Protein AF-E8UC24-F1 (afdb_monomer)

pLDDT: mean 81.54, std 12.53, range [49.5, 95.69]

Foldseek 3Di:
DDDDDDDPPPPPPPPPVPQDVQLVVVLVVLLVQLLVLLLQLLQLLLDPDPVSLVSSLVSLLVSLLSLLLSCQQPNLLSSLVSLVSSLVSSCVRNVVSLVVVQVPDPVRPCVSSVLSVLLSVLSSQQSLQLSLQLLVVCLVVVNPDQLVSLLRSNVVSVVSCVVRVSNPCNNVSSVVCSVVSSVSSVVSNVSRVDRDNCPVPDSPSPDDD

Solvent-accessible surface area (backbone atoms only — not comparable to full-atom values): 11012 Å² total; per-residue (Å²): 134,88,75,80,69,79,77,75,75,79,72,71,81,72,60,83,86,70,67,58,73,67,42,56,49,56,52,51,51,51,36,50,50,27,16,49,31,26,21,51,17,22,45,31,53,60,43,93,51,77,67,28,45,58,51,17,22,53,32,38,34,53,20,47,50,48,41,31,30,40,11,62,28,60,16,46,78,66,34,48,65,33,46,52,48,17,40,51,36,19,48,67,39,27,50,60,45,34,49,53,52,55,75,69,42,81,78,73,65,56,65,63,42,53,52,49,53,52,48,52,50,43,51,46,53,25,44,52,41,19,26,50,38,25,38,52,42,34,61,76,46,71,69,52,62,56,49,60,32,48,47,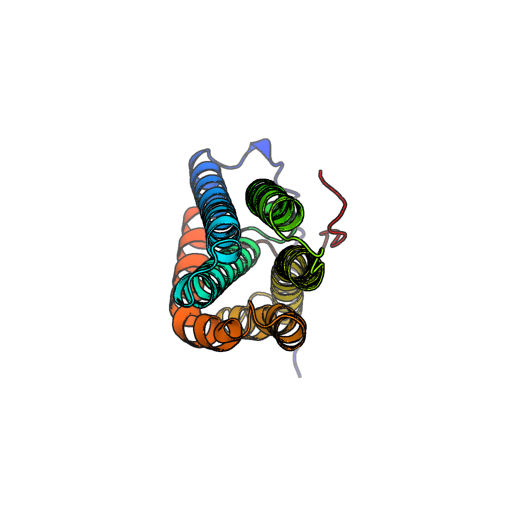59,15,42,46,57,29,34,59,48,10,77,78,33,76,62,29,62,64,30,63,58,52,36,63,72,41,22,68,57,42,40,53,49,25,54,51,48,20,67,71,53,75,43,74,57,76,64,82,87,56,77,80,60,85,84,69,85,129

Mean predicted aligned error: 7.12 Å

Nearest PDB structures (foldseek):
  6w2r-assembly4_D  TM=2.217E-01  e=2.634E+00  synthetic construct
  7jh5-assembly1_A  TM=3.044E-01  e=8.696E+00  synthetic construct
  5b0k-assembly1_A  TM=2.198E-01  e=9.930E+00  Streptomyces viridosporus

Structure (mmCIF, N/CA/C/O backbone):
data_AF-E8UC24-F1
#
_entry.id   AF-E8UC24-F1
#
loop_
_atom_site.group_PDB
_atom_site.id
_atom_site.type_symbol
_atom_site.label_atom_id
_atom_site.label_alt_id
_atom_site.label_comp_id
_atom_site.label_asym_id
_atom_site.label_entity_id
_atom_site.label_seq_id
_atom_site.pdbx_PDB_ins_code
_atom_site.Cartn_x
_atom_site.Cartn_y
_atom_site.Cartn_z
_atom_site.occupancy
_atom_site.B_iso_or_equiv
_atom_site.auth_seq_id
_atom_site.auth_comp_id
_atom_site.auth_asym_id
_atom_site.auth_atom_id
_atom_site.pdbx_PDB_model_num
ATOM 1 N N . MET A 1 1 ? -10.161 -20.849 26.943 1.00 49.50 1 MET A N 1
ATOM 2 C CA . MET A 1 1 ? -11.524 -20.616 26.414 1.00 49.50 1 MET A CA 1
ATOM 3 C C . MET A 1 1 ? -11.697 -19.113 26.209 1.00 49.50 1 MET A C 1
ATOM 5 O O . MET A 1 1 ? -11.778 -18.386 27.189 1.00 49.50 1 MET A O 1
ATOM 9 N N . PHE A 1 2 ? -11.623 -18.618 24.972 1.00 50.41 2 PHE A N 1
ATOM 10 C CA . PHE A 1 2 ? -11.791 -17.189 24.675 1.00 50.41 2 PHE A CA 1
ATOM 11 C C . PHE A 1 2 ? -13.297 -16.926 24.568 1.00 50.41 2 PHE A C 1
ATOM 13 O O . PHE A 1 2 ? -13.916 -17.366 23.603 1.00 50.41 2 PHE A O 1
ATOM 20 N N . ARG A 1 3 ? -13.918 -16.308 25.582 1.00 53.19 3 ARG A N 1
ATOM 21 C CA . ARG A 1 3 ? -15.309 -15.849 25.457 1.00 53.19 3 ARG A CA 1
ATOM 22 C C . ARG A 1 3 ? -15.289 -14.600 24.573 1.00 53.19 3 ARG A C 1
ATOM 24 O O . ARG A 1 3 ? -14.688 -13.612 24.998 1.00 53.19 3 ARG A O 1
ATOM 31 N N . PRO A 1 4 ? -15.871 -14.617 23.362 1.00 61.88 4 PRO A N 1
ATOM 32 C CA . PRO A 1 4 ? -16.035 -13.386 22.608 1.00 61.88 4 PRO A C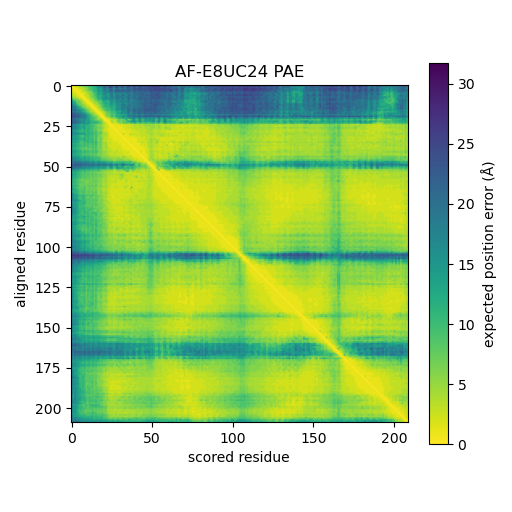A 1
ATOM 33 C C . PRO A 1 4 ? -16.897 -12.444 23.453 1.00 61.88 4 PRO A C 1
ATOM 35 O O . PRO A 1 4 ? -17.976 -12.822 23.910 1.00 61.88 4 PRO A O 1
ATOM 38 N N . GLY A 1 5 ? -16.378 -11.248 23.735 1.00 74.94 5 GLY A N 1
ATOM 39 C CA . GLY A 1 5 ? -17.167 -10.195 24.365 1.00 74.94 5 GLY A CA 1
ATOM 40 C C . GLY A 1 5 ? -18.384 -9.847 23.499 1.00 74.94 5 GLY A C 1
ATOM 41 O O . GLY A 1 5 ? -18.397 -10.181 22.309 1.00 74.94 5 GLY A O 1
ATOM 42 N N . PRO A 1 6 ? -19.408 -9.191 24.073 1.00 65.62 6 PRO A N 1
ATOM 43 C CA . PRO A 1 6 ? -20.551 -8.727 23.297 1.00 65.62 6 PRO A CA 1
ATOM 44 C C . PRO A 1 6 ? -20.058 -7.920 22.085 1.00 65.62 6 PRO A C 1
ATOM 46 O O . PRO A 1 6 ? -19.077 -7.177 22.218 1.00 65.62 6 PRO A O 1
ATOM 49 N N . PRO A 1 7 ? -20.684 -8.083 20.903 1.00 63.72 7 PRO A N 1
ATOM 50 C CA . PRO A 1 7 ? -20.274 -7.354 19.715 1.00 63.72 7 PRO A CA 1
ATOM 51 C C . PRO A 1 7 ? -20.283 -5.858 20.049 1.00 63.72 7 PRO A C 1
ATOM 53 O O . PRO A 1 7 ? -21.266 -5.384 20.631 1.00 63.72 7 PRO A O 1
ATOM 56 N N . PRO A 1 8 ? -19.198 -5.117 19.755 1.00 59.66 8 PRO A N 1
ATOM 57 C CA . PRO A 1 8 ? -19.167 -3.687 20.013 1.00 59.66 8 PRO A CA 1
ATOM 58 C C . PRO A 1 8 ? -20.390 -3.065 19.343 1.00 59.66 8 PRO A C 1
ATOM 60 O O . PRO A 1 8 ? -20.693 -3.381 18.188 1.00 59.66 8 PRO A O 1
ATOM 63 N N . SER A 1 9 ? -21.129 -2.243 20.092 1.00 55.84 9 SER A N 1
ATOM 64 C CA . SER A 1 9 ? -22.294 -1.537 19.570 1.00 55.84 9 SER A CA 1
ATOM 65 C C . SER A 1 9 ? -21.903 -0.875 18.252 1.00 55.84 9 SER A C 1
ATOM 67 O O . SER A 1 9 ? -20.849 -0.240 18.169 1.00 55.84 9 SER A O 1
ATOM 69 N N . ARG A 1 10 ? -22.711 -1.087 17.200 1.00 58.34 10 ARG A N 1
ATOM 70 C CA . ARG A 1 10 ? -22.517 -0.444 15.895 1.00 58.34 10 ARG A CA 1
ATOM 71 C C . ARG A 1 10 ? -22.369 1.046 16.159 1.00 58.34 10 ARG A C 1
ATOM 73 O O . ARG A 1 10 ? -23.354 1.702 16.491 1.00 58.34 10 ARG A O 1
ATOM 80 N N . VAL A 1 11 ? -21.143 1.561 16.075 1.00 55.06 11 VAL A N 1
ATOM 81 C CA . VAL A 1 11 ? -20.918 2.999 16.172 1.00 55.06 11 VAL A CA 1
ATOM 82 C C . VAL A 1 11 ? -21.715 3.571 15.007 1.00 55.06 11 VAL A C 1
ATOM 84 O O . VAL A 1 11 ? -21.451 3.164 13.870 1.00 55.06 11 VAL A O 1
ATOM 87 N N . PRO A 1 12 ? -22.748 4.396 15.263 1.00 53.72 12 PRO A N 1
ATOM 88 C CA . PRO A 1 12 ? -23.593 4.921 14.207 1.00 53.72 12 PRO A CA 1
ATOM 89 C C . PRO A 1 12 ? -22.675 5.527 13.163 1.00 53.72 12 PRO A C 1
ATOM 91 O O . PRO A 1 12 ? -21.743 6.246 13.522 1.00 53.72 12 PRO A O 1
ATOM 94 N N . ASN A 1 13 ? -22.903 5.132 11.910 1.00 51.31 13 ASN A N 1
ATOM 95 C CA . ASN A 1 13 ? -22.125 5.498 10.739 1.00 51.31 13 ASN A CA 1
ATOM 96 C C . ASN A 1 13 ? -21.902 7.015 10.790 1.00 51.31 13 ASN A C 1
ATOM 98 O O . ASN A 1 13 ? -22.810 7.783 10.469 1.00 51.31 13 ASN A O 1
ATOM 102 N N . LEU A 1 14 ? -20.761 7.441 11.348 1.00 54.62 14 LEU A N 1
ATOM 103 C CA . LEU A 1 14 ? -20.493 8.844 11.630 1.00 54.62 14 LEU A CA 1
ATOM 104 C C . LEU A 1 14 ? -20.428 9.494 10.264 1.00 54.62 14 LEU A C 1
ATOM 106 O O . LEU A 1 14 ? -19.451 9.305 9.536 1.00 54.62 14 LEU A O 1
ATOM 110 N N . SER A 1 15 ? -21.520 10.170 9.899 1.00 51.78 15 SER A N 1
ATOM 111 C CA . SER A 1 15 ? -21.661 10.794 8.596 1.00 51.78 15 SER A CA 1
ATOM 112 C C . SER A 1 15 ? -20.391 11.594 8.317 1.00 51.78 15 SER A C 1
ATOM 114 O O . SER A 1 15 ? -19.906 12.352 9.165 1.00 51.78 15 SER A O 1
ATOM 116 N N . LEU A 1 16 ? -19.809 11.357 7.142 1.00 53.56 16 LEU A N 1
ATOM 117 C CA . LEU A 1 16 ? -18.511 11.887 6.721 1.00 53.56 16 LEU A CA 1
ATOM 118 C C . LEU A 1 16 ? -18.391 13.418 6.879 1.00 53.56 16 LEU A C 1
ATOM 120 O O . LEU A 1 16 ? -17.275 13.931 6.925 1.00 53.56 16 LEU A O 1
ATOM 124 N N . GLY A 1 17 ? -19.512 14.136 7.012 1.00 54.28 17 GLY A N 1
ATOM 125 C CA . GLY A 1 17 ? -19.571 15.587 7.186 1.00 54.28 17 GLY A CA 1
ATOM 126 C C . GLY A 1 17 ? -19.085 16.124 8.539 1.00 54.28 17 GLY A C 1
ATOM 127 O O . GLY A 1 17 ? -18.770 17.305 8.621 1.00 54.28 17 GLY A O 1
ATOM 128 N N . GLY A 1 18 ? -18.983 15.296 9.587 1.00 54.16 18 GLY A N 1
ATOM 129 C CA . GLY A 1 18 ? -18.680 15.772 10.949 1.00 54.16 18 GLY A CA 1
ATOM 130 C C . GLY A 1 18 ? -17.211 15.711 11.384 1.00 54.16 18 GLY A C 1
ATOM 131 O O . GLY A 1 18 ? -16.872 16.164 12.477 1.00 54.16 18 GLY A O 1
ATOM 132 N N . LEU A 1 19 ? -16.311 15.130 10.585 1.00 57.50 19 LEU A N 1
ATOM 133 C CA . LEU A 1 19 ? -14.914 15.019 10.998 1.00 57.50 19 LEU A CA 1
ATOM 134 C C . LEU A 1 19 ? -14.193 16.363 10.875 1.00 57.50 19 LEU A C 1
ATOM 136 O O . LEU A 1 19 ? -13.866 16.810 9.777 1.00 57.50 19 LEU A O 1
ATOM 140 N N . ASN A 1 20 ? -13.907 16.959 12.035 1.00 56.75 20 ASN A N 1
ATOM 141 C CA . ASN A 1 20 ? -13.072 18.141 12.241 1.00 56.75 20 ASN A CA 1
ATOM 142 C C . ASN A 1 20 ? -11.996 18.307 11.156 1.00 56.75 20 ASN A C 1
ATOM 144 O O . ASN A 1 20 ? -11.165 17.420 10.947 1.00 56.75 20 ASN A O 1
ATOM 148 N N . GLY A 1 21 ? -11.936 19.482 10.518 1.00 67.62 21 GLY A N 1
ATOM 149 C CA . GLY A 1 21 ? -11.032 19.759 9.392 1.00 67.62 21 GLY A CA 1
ATOM 150 C C . GLY A 1 21 ? -9.552 19.405 9.631 1.00 67.62 21 GLY A C 1
ATOM 151 O O . GLY A 1 21 ? -8.812 19.166 8.675 1.00 67.62 21 GLY A O 1
ATOM 152 N N . ALA A 1 22 ? -9.108 19.295 10.888 1.00 64.25 22 ALA A N 1
ATOM 153 C CA . ALA A 1 22 ? -7.774 18.830 11.263 1.00 64.25 22 ALA A CA 1
ATOM 154 C C . ALA A 1 22 ? -7.471 17.363 10.884 1.00 64.25 22 ALA A C 1
ATOM 156 O O . ALA A 1 22 ? -6.392 17.110 10.341 1.00 64.25 22 ALA A O 1
ATOM 157 N N . SER A 1 23 ? -8.387 16.413 11.114 1.00 70.25 23 SER A N 1
ATOM 158 C CA . SER A 1 23 ? -8.161 14.994 10.776 1.00 70.25 23 SER A CA 1
ATOM 159 C C . SER A 1 23 ? -8.111 14.800 9.260 1.00 70.25 23 SER A C 1
ATOM 161 O O . SER A 1 23 ? -7.204 14.141 8.751 1.00 70.25 23 SER A O 1
ATOM 163 N N . SER A 1 24 ? -8.976 15.516 8.536 1.00 80.44 24 SER A N 1
ATOM 164 C CA . SER A 1 24 ? -9.006 15.524 7.072 1.00 80.44 24 SER A CA 1
ATOM 165 C C . SER A 1 24 ? -7.692 16.029 6.448 1.00 80.44 24 SER A C 1
ATOM 167 O O . SER A 1 24 ? -7.252 15.527 5.415 1.00 80.44 24 SER A O 1
ATOM 169 N N . ARG A 1 25 ? -7.008 16.998 7.082 1.00 88.44 25 ARG A N 1
ATOM 170 C CA . ARG A 1 25 ? -5.719 17.518 6.591 1.00 88.44 25 ARG A CA 1
ATOM 171 C C . ARG A 1 25 ? -4.589 16.505 6.748 1.00 88.44 25 ARG A C 1
ATOM 173 O O . ARG A 1 25 ? -3.800 16.352 5.819 1.00 88.44 25 ARG A O 1
ATOM 180 N N . ALA A 1 26 ? -4.494 15.837 7.899 1.00 88.38 26 ALA A N 1
ATOM 181 C CA . ALA A 1 26 ? -3.466 14.819 8.135 1.00 88.38 26 ALA A CA 1
ATOM 182 C C . ALA A 1 26 ? -3.655 13.606 7.211 1.00 88.38 26 ALA A C 1
ATOM 184 O O . ALA A 1 26 ? -2.687 13.147 6.604 1.00 88.38 26 ALA A O 1
ATOM 185 N N . GLU A 1 27 ? -4.905 13.163 7.047 1.00 90.25 27 GLU A N 1
ATOM 186 C CA . GLU A 1 27 ? -5.299 12.091 6.130 1.00 90.25 27 GLU A CA 1
ATOM 187 C C . GLU A 1 27 ? -4.871 12.419 4.690 1.00 90.25 27 GLU A C 1
ATOM 189 O O . GLU A 1 27 ? -4.097 11.674 4.084 1.00 90.25 27 GLU A O 1
ATOM 194 N N . ARG A 1 28 ? -5.272 13.595 4.176 1.00 90.56 28 ARG A N 1
ATOM 195 C CA . ARG A 1 28 ? -4.894 14.048 2.829 1.00 90.56 28 ARG A CA 1
ATOM 196 C C . ARG A 1 28 ? -3.382 14.141 2.657 1.00 90.56 28 ARG A C 1
ATOM 198 O O . ARG A 1 28 ? -2.871 13.641 1.663 1.00 90.56 28 ARG A O 1
ATOM 205 N N . ARG A 1 29 ? -2.659 14.750 3.605 1.00 92.94 29 ARG A N 1
ATOM 206 C CA . ARG A 1 29 ? -1.193 14.897 3.526 1.00 92.94 29 ARG A CA 1
ATOM 207 C C . ARG A 1 29 ? -0.488 13.548 3.434 1.00 92.94 29 ARG A C 1
ATOM 209 O O . ARG A 1 29 ? 0.403 13.401 2.607 1.00 92.94 29 ARG A O 1
ATOM 216 N N . MET A 1 30 ? -0.891 12.570 4.246 1.00 92.06 30 MET A N 1
ATOM 217 C CA . MET A 1 30 ? -0.271 11.246 4.203 1.00 92.06 30 MET A CA 1
ATOM 218 C C . MET A 1 30 ? -0.603 10.504 2.907 1.00 92.06 30 MET A C 1
ATOM 220 O O . MET A 1 30 ? 0.280 9.881 2.325 1.00 92.06 30 MET A O 1
ATOM 224 N N . GLY A 1 31 ? -1.842 10.620 2.421 1.00 89.25 31 GLY A N 1
ATOM 225 C CA . GLY A 1 31 ? -2.215 10.038 1.136 1.00 89.25 31 GLY A CA 1
ATOM 226 C C . GLY A 1 31 ? -1.437 10.638 -0.038 1.00 89.25 31 GLY A C 1
ATOM 227 O O . GLY A 1 31 ? -0.937 9.900 -0.883 1.00 89.25 31 GLY A O 1
ATOM 228 N N . TRP A 1 32 ? -1.254 11.961 -0.051 1.00 91.62 32 TRP A N 1
ATOM 229 C CA . TRP A 1 32 ? -0.415 12.641 -1.042 1.00 91.62 32 TRP A CA 1
ATOM 230 C C . TRP A 1 32 ? 1.063 12.266 -0.924 1.00 91.62 32 TRP A C 1
ATOM 232 O O . TRP A 1 32 ? 1.716 12.104 -1.947 1.00 91.62 32 TRP A O 1
ATOM 242 N N . ALA A 1 33 ? 1.583 12.071 0.290 1.00 92.19 33 ALA A N 1
ATOM 243 C CA . ALA A 1 33 ? 2.955 11.607 0.487 1.00 92.19 33 ALA A CA 1
ATOM 244 C C . ALA A 1 33 ? 3.167 10.199 -0.095 1.00 92.19 33 ALA A C 1
ATOM 246 O O . ALA A 1 33 ? 4.126 9.984 -0.830 1.00 92.19 33 ALA A O 1
ATOM 247 N N . ALA A 1 34 ? 2.251 9.259 0.169 1.00 88.38 34 ALA A N 1
ATOM 248 C CA . ALA A 1 34 ? 2.321 7.912 -0.400 1.00 88.38 34 ALA A CA 1
ATOM 249 C C . ALA A 1 34 ? 2.227 7.935 -1.937 1.00 88.38 34 ALA A C 1
ATOM 251 O O . ALA A 1 34 ? 3.036 7.302 -2.613 1.00 88.38 34 ALA A O 1
ATOM 252 N N . ALA A 1 35 ? 1.291 8.712 -2.494 1.00 88.56 35 ALA A N 1
ATOM 253 C CA . ALA A 1 35 ? 1.147 8.854 -3.941 1.00 88.56 35 ALA A CA 1
ATOM 254 C C . ALA A 1 35 ? 2.374 9.514 -4.596 1.00 88.56 35 ALA A C 1
ATOM 256 O O . ALA A 1 35 ? 2.841 9.048 -5.632 1.00 88.56 35 ALA A O 1
ATOM 257 N N . GLY A 1 36 ? 2.933 10.553 -3.970 1.00 88.94 36 GLY A N 1
ATOM 258 C CA . GLY A 1 36 ? 4.144 11.224 -4.439 1.00 88.94 36 GLY A CA 1
ATOM 259 C C . GLY A 1 36 ? 5.363 10.302 -4.444 1.00 88.94 36 GLY A C 1
ATOM 260 O O . GLY A 1 36 ? 6.098 10.272 -5.426 1.00 88.94 36 GLY A O 1
ATOM 261 N N . LEU A 1 37 ? 5.545 9.487 -3.399 1.00 88.69 37 LEU A N 1
ATOM 262 C CA . LEU A 1 37 ? 6.620 8.489 -3.354 1.00 88.69 37 LEU A CA 1
ATOM 263 C C . LEU A 1 37 ? 6.499 7.460 -4.484 1.00 88.69 37 LEU A C 1
ATOM 265 O O . LEU A 1 37 ? 7.505 7.127 -5.107 1.00 88.69 37 LEU A O 1
ATOM 269 N N . LEU A 1 38 ? 5.282 6.994 -4.787 1.00 86.00 38 LEU A N 1
ATOM 270 C CA . LEU A 1 38 ? 5.047 6.101 -5.925 1.00 86.00 38 LEU A CA 1
ATOM 271 C C . LEU A 1 38 ? 5.329 6.791 -7.262 1.00 86.00 38 LEU A C 1
ATOM 273 O O . LEU A 1 38 ? 5.939 6.178 -8.136 1.00 86.00 38 LEU A O 1
ATOM 277 N N . ALA A 1 39 ? 4.950 8.059 -7.420 1.00 86.81 39 ALA A N 1
ATOM 278 C CA . ALA A 1 39 ? 5.235 8.826 -8.631 1.00 86.81 39 ALA A CA 1
ATOM 279 C C . ALA A 1 39 ? 6.747 8.937 -8.883 1.00 86.81 39 ALA A C 1
ATOM 281 O O . ALA A 1 39 ? 7.214 8.613 -9.976 1.00 86.81 39 ALA A O 1
ATOM 282 N N . VAL A 1 40 ? 7.512 9.320 -7.851 1.00 86.94 40 VAL A N 1
ATOM 283 C CA . VAL A 1 40 ? 8.980 9.422 -7.913 1.00 86.94 40 VAL A CA 1
ATOM 284 C C . VAL A 1 40 ? 9.609 8.055 -8.170 1.00 86.94 40 VAL A C 1
ATOM 286 O O . VAL A 1 40 ? 10.496 7.945 -9.012 1.00 86.94 40 VAL A O 1
ATOM 289 N N . ALA A 1 41 ? 9.123 6.996 -7.516 1.00 84.38 41 ALA A N 1
ATOM 290 C CA . ALA A 1 41 ? 9.582 5.639 -7.791 1.00 84.38 41 ALA A CA 1
ATOM 291 C C . ALA A 1 41 ? 9.356 5.243 -9.261 1.00 84.38 41 ALA A C 1
ATOM 293 O O . ALA A 1 41 ? 10.228 4.622 -9.857 1.00 84.38 41 ALA A O 1
ATOM 294 N N . GLY A 1 42 ? 8.223 5.631 -9.858 1.00 81.38 42 GLY A N 1
ATOM 295 C CA . GLY A 1 42 ? 7.930 5.397 -11.277 1.00 81.38 42 GLY A CA 1
ATOM 296 C C . GLY A 1 42 ? 8.953 6.050 -12.201 1.00 81.38 42 GLY A C 1
ATOM 297 O O . GLY A 1 42 ? 9.499 5.378 -13.071 1.00 81.38 42 GLY A O 1
ATOM 298 N N . VAL A 1 43 ? 9.290 7.319 -11.942 1.00 82.88 43 VAL A N 1
ATOM 299 C CA . VAL A 1 43 ? 10.341 8.034 -12.686 1.00 82.88 43 VAL A CA 1
ATOM 300 C C . VAL A 1 43 ? 11.689 7.332 -12.534 1.00 82.88 43 VAL A C 1
ATOM 302 O O . VAL A 1 43 ? 12.346 7.044 -13.528 1.00 82.88 43 VAL A O 1
ATOM 305 N N . LEU A 1 44 ? 12.096 7.022 -11.299 1.00 82.69 44 LEU A N 1
ATOM 306 C CA . LEU A 1 44 ? 13.406 6.429 -11.023 1.00 82.69 44 LEU A CA 1
ATOM 307 C C . LEU A 1 44 ? 13.581 5.039 -11.645 1.00 82.69 44 LEU A C 1
ATOM 309 O O . LEU A 1 44 ? 14.675 4.733 -12.110 1.00 82.69 44 LEU A O 1
ATOM 313 N N . ARG A 1 45 ? 12.525 4.211 -11.693 1.00 76.81 45 ARG A N 1
ATOM 314 C CA . ARG A 1 45 ? 12.580 2.890 -12.353 1.00 76.81 45 ARG A CA 1
ATOM 315 C C . ARG A 1 45 ? 12.830 2.976 -13.840 1.00 76.81 45 ARG A C 1
ATOM 317 O O . ARG A 1 45 ? 13.393 2.054 -14.415 1.00 76.81 45 ARG A O 1
ATOM 324 N N . ALA A 1 46 ? 12.345 4.040 -14.453 1.00 73.69 46 ALA A N 1
ATOM 325 C CA . ALA A 1 46 ? 12.441 4.201 -15.880 1.00 73.69 46 ALA A CA 1
ATOM 326 C C . ALA A 1 46 ? 13.797 4.791 -16.299 1.00 73.69 46 ALA A C 1
ATOM 328 O O . ALA A 1 46 ? 14.076 4.890 -17.486 1.00 73.69 46 ALA A O 1
ATOM 329 N N . LEU A 1 47 ? 14.662 5.167 -15.350 1.00 75.50 47 LEU A N 1
ATOM 330 C CA . LEU A 1 47 ? 16.003 5.636 -15.661 1.00 75.50 47 LEU A CA 1
ATOM 331 C C . LEU A 1 47 ? 16.989 4.456 -15.813 1.00 75.50 47 LEU A C 1
ATOM 333 O O . LEU A 1 47 ? 16.940 3.510 -15.031 1.00 75.50 47 LEU A O 1
ATOM 337 N N . PRO A 1 48 ? 17.941 4.522 -16.763 1.00 67.38 48 PRO A N 1
ATOM 338 C CA . PRO A 1 48 ? 18.796 3.389 -17.131 1.00 67.38 48 PRO A CA 1
ATOM 339 C C . PRO A 1 48 ? 19.994 3.164 -16.189 1.00 67.38 48 PRO A C 1
ATOM 341 O O . PRO A 1 48 ? 20.806 2.275 -16.428 1.00 67.38 48 PRO A O 1
ATOM 344 N N . TRP A 1 49 ? 20.158 3.971 -15.135 1.00 74.50 49 TRP A N 1
ATOM 345 C CA . TRP A 1 49 ? 21.300 3.872 -14.221 1.00 74.50 49 TRP A CA 1
ATOM 346 C C . TRP A 1 49 ? 21.009 2.912 -13.062 1.00 74.50 49 TRP A C 1
ATOM 348 O O . TRP A 1 49 ? 19.967 2.988 -12.412 1.00 74.50 49 TRP A O 1
ATOM 358 N N . ALA A 1 50 ? 21.973 2.033 -12.769 1.00 59.28 50 ALA A N 1
ATOM 359 C CA . ALA A 1 50 ? 21.835 0.929 -11.815 1.00 59.28 50 ALA A CA 1
ATOM 360 C C . ALA A 1 50 ? 21.308 1.313 -10.408 1.00 59.28 50 ALA A C 1
ATOM 362 O O . ALA A 1 50 ? 20.465 0.581 -9.883 1.00 59.28 50 ALA A O 1
ATOM 363 N N . PRO A 1 51 ? 21.700 2.446 -9.783 1.00 71.62 51 PRO A N 1
ATOM 364 C CA . PRO A 1 51 ? 21.133 2.814 -8.484 1.00 71.62 51 PRO A CA 1
ATOM 365 C C . PRO A 1 51 ? 19.660 3.269 -8.537 1.00 71.62 51 PRO A C 1
ATOM 367 O O . PRO A 1 51 ? 18.982 3.241 -7.507 1.00 71.62 51 PRO A O 1
ATOM 370 N N . GLY A 1 52 ? 19.131 3.621 -9.716 1.00 75.19 52 GLY A N 1
ATOM 371 C CA . GLY A 1 52 ? 17.740 4.043 -9.899 1.00 75.19 52 GLY A CA 1
ATOM 372 C C . GLY A 1 52 ? 16.744 2.945 -9.525 1.00 75.19 52 GLY A C 1
ATOM 373 O O . GLY A 1 52 ? 15.756 3.211 -8.840 1.00 75.19 52 GLY A O 1
ATOM 374 N N . GLY A 1 53 ? 17.057 1.689 -9.860 1.00 77.00 53 GLY A N 1
ATOM 375 C CA . GLY A 1 53 ? 16.227 0.534 -9.513 1.00 77.00 53 GLY A CA 1
ATOM 376 C C . GLY A 1 53 ? 16.125 0.295 -8.002 1.00 77.00 53 GLY A C 1
ATOM 377 O O . GLY A 1 53 ? 15.022 0.133 -7.476 1.00 77.00 53 GLY A O 1
ATOM 378 N N . ALA A 1 54 ? 17.255 0.333 -7.287 1.00 80.31 54 ALA A N 1
ATOM 379 C CA . ALA A 1 54 ? 17.294 0.126 -5.837 1.00 80.31 54 ALA A CA 1
ATOM 380 C C . ALA A 1 54 ? 16.584 1.256 -5.074 1.00 80.31 54 ALA A C 1
ATOM 382 O O . ALA A 1 54 ? 15.774 0.994 -4.181 1.00 80.31 54 ALA A O 1
ATOM 383 N N . LEU A 1 55 ? 16.827 2.513 -5.463 1.00 84.12 55 LEU A N 1
ATOM 384 C CA . LEU A 1 55 ? 16.143 3.667 -4.878 1.00 84.12 55 LEU A CA 1
ATOM 385 C C . LEU A 1 55 ? 14.638 3.613 -5.139 1.00 84.12 55 LEU A C 1
ATOM 387 O O . LEU A 1 55 ? 13.846 3.802 -4.217 1.00 84.12 55 LEU A O 1
ATOM 391 N N . ALA A 1 56 ? 14.222 3.289 -6.363 1.00 83.00 56 ALA A N 1
ATOM 392 C CA . ALA A 1 56 ? 12.810 3.163 -6.684 1.00 83.00 56 ALA A CA 1
ATOM 393 C C . ALA A 1 56 ? 12.119 2.029 -5.915 1.00 83.00 56 ALA A C 1
ATOM 395 O O . ALA A 1 56 ? 10.970 2.180 -5.489 1.00 83.00 56 ALA A O 1
ATOM 396 N N . ALA A 1 57 ? 12.812 0.907 -5.707 1.00 79.56 57 ALA A N 1
ATOM 397 C CA . ALA A 1 57 ? 12.329 -0.180 -4.864 1.00 79.56 57 ALA A CA 1
ATOM 398 C C . ALA A 1 57 ? 12.162 0.279 -3.406 1.00 79.56 57 ALA A C 1
ATOM 400 O O . ALA A 1 57 ? 11.112 0.044 -2.808 1.00 79.56 57 ALA A O 1
ATOM 401 N N . GLY A 1 58 ? 13.139 1.014 -2.861 1.00 83.50 58 GLY A N 1
ATOM 402 C CA . GLY A 1 58 ? 13.072 1.605 -1.521 1.00 83.50 58 GLY A CA 1
ATOM 403 C C . GLY A 1 58 ? 11.929 2.614 -1.350 1.00 83.50 58 GLY A C 1
ATOM 404 O O . GLY A 1 58 ? 11.198 2.556 -0.361 1.00 83.50 58 GLY A O 1
ATOM 405 N N . LEU A 1 59 ? 11.712 3.500 -2.328 1.00 86.69 59 LEU A N 1
ATOM 406 C CA . LEU A 1 59 ? 10.599 4.458 -2.307 1.00 86.69 59 LEU A CA 1
ATOM 407 C C . LEU A 1 59 ? 9.237 3.768 -2.440 1.00 86.69 59 LEU A C 1
ATOM 409 O O . LEU A 1 59 ? 8.293 4.139 -1.744 1.00 86.69 59 LEU A O 1
ATOM 413 N N . SER A 1 60 ? 9.140 2.742 -3.291 1.00 84.56 60 SER A N 1
ATOM 414 C CA . SER A 1 60 ? 7.918 1.940 -3.431 1.00 84.56 60 SER A CA 1
ATOM 415 C C . SER A 1 60 ? 7.582 1.225 -2.129 1.00 84.56 60 SER A C 1
ATOM 417 O O . SER A 1 60 ? 6.445 1.281 -1.669 1.00 84.56 60 SER A O 1
ATOM 419 N N . ALA A 1 61 ? 8.586 0.614 -1.499 1.00 84.06 61 ALA A N 1
ATOM 420 C CA . ALA A 1 61 ? 8.468 0.024 -0.177 1.00 84.06 61 ALA A CA 1
ATOM 421 C C . 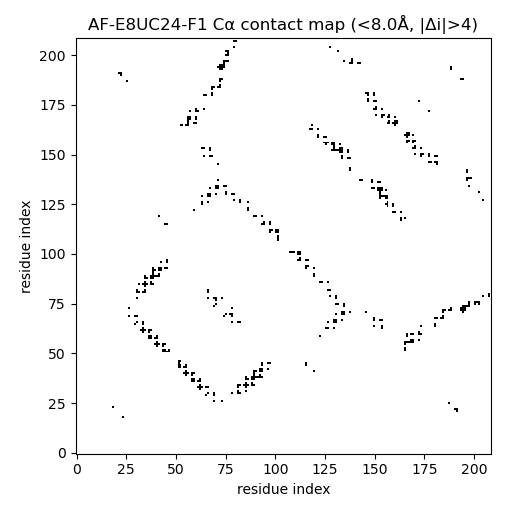ALA A 1 61 ? 7.961 1.060 0.841 1.00 84.06 61 ALA A C 1
ATOM 423 O O . ALA A 1 61 ? 6.925 0.866 1.472 1.00 84.06 61 ALA A O 1
ATOM 424 N N . LEU A 1 62 ? 8.605 2.222 0.950 1.00 87.50 62 LEU A N 1
ATOM 425 C CA . LEU A 1 62 ? 8.158 3.265 1.874 1.00 87.50 62 LEU A CA 1
ATOM 426 C C . LEU A 1 62 ? 6.700 3.696 1.622 1.00 87.50 62 LEU A C 1
ATOM 428 O O . LEU A 1 62 ? 5.936 3.865 2.573 1.00 87.50 62 LEU A O 1
ATOM 432 N N . ALA A 1 63 ? 6.288 3.823 0.359 1.00 89.62 63 ALA A N 1
ATOM 433 C CA . ALA A 1 63 ? 4.912 4.157 0.010 1.00 89.62 63 ALA A CA 1
ATOM 434 C C . ALA A 1 63 ? 3.906 3.079 0.445 1.00 89.62 63 ALA A C 1
ATOM 436 O O . ALA A 1 63 ? 2.864 3.412 1.013 1.00 89.62 63 ALA A O 1
ATOM 437 N N . LEU A 1 64 ? 4.226 1.796 0.240 1.00 88.00 64 LEU A N 1
ATOM 438 C CA . LEU A 1 64 ? 3.395 0.675 0.693 1.00 88.00 64 LEU A CA 1
ATOM 439 C C . LEU A 1 64 ? 3.282 0.638 2.224 1.00 88.00 64 LEU A C 1
ATOM 441 O O . LEU A 1 64 ? 2.206 0.362 2.755 1.00 88.00 64 LEU A O 1
ATOM 445 N N . LEU A 1 65 ? 4.348 0.990 2.951 1.00 90.56 65 LEU A N 1
ATOM 446 C CA . LEU A 1 65 ? 4.308 1.083 4.414 1.00 90.56 65 LEU A CA 1
ATOM 447 C C . LEU A 1 65 ? 3.381 2.206 4.869 1.00 90.56 65 LEU A C 1
ATOM 449 O O . LEU A 1 65 ? 2.561 2.003 5.764 1.00 90.56 65 LEU A O 1
ATOM 453 N N . LEU A 1 66 ? 3.486 3.383 4.249 1.00 92.56 66 LEU A N 1
ATOM 454 C CA . LEU A 1 66 ? 2.585 4.494 4.540 1.00 92.56 66 LEU A CA 1
ATOM 455 C C . LEU A 1 66 ? 1.132 4.132 4.232 1.00 92.56 66 LEU A C 1
ATOM 457 O O . LEU A 1 66 ? 0.247 4.525 4.987 1.00 92.56 66 LEU A O 1
ATOM 461 N N . LEU A 1 67 ? 0.882 3.349 3.181 1.00 92.31 67 LEU A N 1
ATOM 462 C CA . LEU A 1 67 ? -0.452 2.863 2.841 1.00 92.31 67 LEU A CA 1
ATOM 463 C C . LEU A 1 67 ? -0.992 1.868 3.880 1.00 92.31 67 LEU A C 1
ATOM 465 O O . LEU A 1 67 ? -2.155 1.967 4.273 1.00 92.31 67 LEU A O 1
ATOM 469 N N . ALA A 1 68 ? -0.155 0.958 4.388 1.00 93.25 68 ALA A N 1
ATOM 470 C CA . ALA A 1 68 ? -0.520 0.063 5.487 1.00 93.25 68 ALA A CA 1
ATOM 471 C C . ALA A 1 68 ? -0.843 0.852 6.769 1.00 93.25 68 ALA A C 1
ATOM 473 O O . ALA A 1 68 ? -1.870 0.626 7.406 1.00 93.25 68 ALA A O 1
ATOM 474 N N . VAL A 1 69 ? -0.013 1.845 7.110 1.00 94.88 69 VAL A N 1
ATOM 475 C CA . VAL A 1 69 ? -0.248 2.766 8.236 1.00 94.88 69 VAL A CA 1
ATOM 476 C C . VAL A 1 69 ? -1.541 3.563 8.042 1.00 94.88 69 VAL A C 1
ATOM 478 O O . VAL A 1 69 ? -2.304 3.726 8.994 1.00 94.88 69 VAL A O 1
ATOM 481 N N . HIS A 1 70 ? -1.811 4.034 6.821 1.00 95.38 70 HIS A N 1
ATOM 482 C CA . HIS A 1 70 ? -3.052 4.727 6.472 1.00 95.38 70 HIS A CA 1
ATOM 483 C C . HIS A 1 70 ? -4.264 3.824 6.677 1.00 95.38 70 HIS A C 1
ATOM 485 O O . HIS A 1 70 ? -5.212 4.222 7.349 1.00 95.38 70 HIS A O 1
ATOM 491 N N . THR A 1 71 ? -4.185 2.589 6.181 1.00 95.50 71 THR A N 1
ATOM 492 C CA . THR A 1 71 ? -5.252 1.595 6.320 1.00 95.50 71 THR A CA 1
ATOM 493 C C . THR A 1 71 ? -5.522 1.266 7.774 1.00 95.50 71 THR A C 1
ATOM 495 O O . THR A 1 71 ? -6.672 1.232 8.200 1.00 95.50 71 THR A O 1
ATOM 498 N N . ASP A 1 72 ? -4.476 1.081 8.574 1.00 95.06 72 ASP A N 1
ATOM 499 C CA . ASP A 1 72 ? -4.657 0.795 9.988 1.00 95.06 72 ASP A CA 1
ATOM 500 C C . ASP A 1 72 ? -5.283 1.974 10.747 1.00 95.06 72 ASP A C 1
ATOM 502 O O . ASP A 1 72 ? -6.129 1.757 11.617 1.00 95.06 72 ASP A O 1
ATOM 506 N N . ALA A 1 73 ? -4.890 3.211 10.425 1.00 94.56 73 ALA A N 1
ATOM 507 C CA . ALA A 1 73 ? -5.372 4.413 11.102 1.00 94.56 73 ALA A CA 1
ATOM 508 C C . ALA A 1 73 ? -6.792 4.825 10.682 1.00 94.56 73 ALA A C 1
ATOM 510 O O . ALA A 1 73 ? -7.574 5.239 11.535 1.00 94.56 73 ALA A O 1
ATOM 511 N N . TYR A 1 74 ? -7.118 4.716 9.394 1.00 93.12 74 TYR A N 1
ATOM 512 C CA . TYR A 1 74 ? -8.316 5.314 8.794 1.00 93.12 74 TYR A CA 1
ATOM 513 C C . TYR A 1 74 ? -9.288 4.302 8.175 1.00 93.12 74 TYR A C 1
ATOM 515 O O . TYR A 1 74 ? -10.399 4.682 7.811 1.00 93.12 74 TYR A O 1
ATOM 523 N N . GLY A 1 75 ? -8.904 3.028 8.086 1.00 93.94 75 GLY A N 1
ATOM 524 C CA . GLY A 1 75 ? -9.707 1.964 7.486 1.00 93.94 75 GLY A CA 1
ATOM 525 C C . GLY A 1 75 ? -9.521 1.837 5.972 1.00 93.94 75 GLY A C 1
ATOM 526 O O . GLY A 1 75 ? -8.993 2.725 5.289 1.00 93.94 75 GLY A O 1
ATOM 527 N N . TYR A 1 76 ? -9.952 0.701 5.427 1.00 94.62 76 TYR A N 1
ATOM 528 C CA . TYR A 1 76 ? -9.777 0.356 4.014 1.00 94.62 76 TYR A CA 1
ATOM 529 C C . TYR A 1 76 ? -10.562 1.283 3.081 1.00 94.62 76 TYR A C 1
ATOM 531 O O . TYR A 1 76 ? -10.026 1.715 2.059 1.00 94.62 76 TYR A O 1
ATOM 539 N N . ALA A 1 77 ? -11.794 1.645 3.454 1.00 92.44 77 ALA A N 1
ATOM 540 C CA . ALA A 1 77 ? -12.664 2.489 2.633 1.00 92.44 77 ALA A CA 1
ATOM 541 C C . ALA A 1 77 ? -12.001 3.833 2.279 1.00 92.44 77 ALA A C 1
ATOM 543 O O . ALA A 1 77 ? -11.985 4.234 1.119 1.00 92.44 77 ALA A O 1
ATOM 544 N N . ARG A 1 78 ? -11.361 4.483 3.259 1.00 90.75 78 ARG A N 1
ATOM 545 C CA . ARG A 1 78 ? -10.641 5.756 3.059 1.00 90.75 78 ARG A CA 1
ATOM 546 C C . ARG A 1 78 ? -9.302 5.592 2.363 1.00 90.75 78 ARG A C 1
ATOM 548 O O . ARG A 1 78 ? -8.852 6.476 1.636 1.00 90.75 78 ARG A O 1
ATOM 555 N N . THR A 1 79 ? -8.668 4.445 2.567 1.00 93.19 79 THR A N 1
ATOM 556 C CA . THR A 1 79 ? -7.363 4.167 1.972 1.00 93.19 79 THR A CA 1
ATOM 557 C C . THR A 1 79 ? -7.459 3.839 0.488 1.00 93.19 79 THR A C 1
ATOM 559 O O . THR A 1 79 ? -6.532 4.128 -0.266 1.00 93.19 79 THR A O 1
ATOM 562 N N . ARG A 1 80 ? -8.588 3.305 0.021 1.00 93.06 80 ARG A N 1
ATOM 563 C CA . ARG A 1 80 ? -8.774 2.942 -1.387 1.00 93.06 80 ARG A CA 1
ATOM 564 C C . ARG A 1 80 ? -8.607 4.122 -2.362 1.00 93.06 80 ARG A C 1
ATOM 566 O O . ARG A 1 80 ? -7.803 3.983 -3.283 1.00 93.06 80 ARG A O 1
ATOM 573 N N . PRO A 1 81 ? -9.251 5.295 -2.187 1.00 91.44 81 PRO A N 1
ATOM 574 C CA . PRO A 1 81 ? -8.989 6.454 -3.046 1.00 91.44 81 PRO A CA 1
ATOM 575 C C . PRO A 1 81 ? -7.535 6.944 -3.005 1.00 91.44 81 PRO A C 1
ATOM 577 O O . PRO A 1 81 ? -7.060 7.567 -3.952 1.00 91.44 81 PRO A O 1
ATOM 580 N N . VAL A 1 82 ? -6.821 6.724 -1.896 1.00 91.12 82 VAL A N 1
ATOM 581 C CA . VAL A 1 82 ? -5.387 7.036 -1.785 1.00 91.12 82 VAL A CA 1
ATOM 582 C C . VAL A 1 82 ? -4.559 6.055 -2.614 1.00 91.12 82 VAL A C 1
ATOM 584 O O . VAL A 1 82 ? -3.689 6.492 -3.365 1.00 91.12 82 VAL A O 1
ATOM 587 N N . ALA A 1 83 ? -4.863 4.757 -2.532 1.00 91.31 83 ALA A N 1
ATOM 588 C CA . ALA A 1 83 ? -4.223 3.729 -3.347 1.00 91.31 83 ALA A CA 1
ATOM 589 C C . ALA A 1 83 ? -4.404 4.026 -4.844 1.00 91.31 83 ALA A C 1
ATOM 591 O O . ALA A 1 83 ? -3.414 4.087 -5.568 1.00 91.31 83 ALA A O 1
ATOM 592 N N . TRP A 1 84 ? -5.628 4.335 -5.290 1.00 91.81 84 TRP A N 1
ATOM 593 C CA . TRP A 1 84 ? -5.894 4.710 -6.686 1.00 91.81 84 TRP A CA 1
ATOM 594 C C . TRP A 1 84 ? -5.117 5.942 -7.145 1.00 91.81 84 TRP A C 1
ATOM 596 O O . TRP A 1 84 ? -4.556 5.930 -8.236 1.00 91.81 84 TRP A O 1
ATOM 606 N N . ARG A 1 85 ? -5.026 6.989 -6.316 1.00 91.69 85 ARG A N 1
ATOM 607 C CA . ARG A 1 85 ? -4.207 8.171 -6.635 1.00 91.69 85 ARG A CA 1
ATOM 608 C C . ARG A 1 85 ? -2.729 7.824 -6.776 1.00 91.69 85 ARG A C 1
ATOM 610 O O . ARG A 1 85 ? -2.082 8.317 -7.692 1.00 91.69 85 ARG A O 1
ATOM 617 N N . GLY A 1 86 ? -2.204 6.970 -5.900 1.00 86.94 86 GLY A N 1
ATOM 618 C CA . GLY A 1 86 ? -0.825 6.496 -5.991 1.00 86.94 86 GLY A CA 1
ATOM 619 C C . GLY A 1 86 ? -0.559 5.680 -7.253 1.00 86.94 86 GLY A C 1
ATOM 620 O O . GLY A 1 86 ? 0.445 5.901 -7.922 1.00 86.94 86 GLY A O 1
ATOM 621 N N . VAL A 1 87 ? -1.491 4.799 -7.617 1.00 86.31 87 VAL A N 1
ATOM 622 C CA . VAL A 1 87 ? -1.447 4.021 -8.861 1.00 86.31 87 VAL A CA 1
ATOM 623 C C . VAL A 1 87 ? -1.495 4.928 -10.086 1.00 86.31 87 VAL A C 1
ATOM 625 O O . VAL A 1 87 ? -0.654 4.795 -10.969 1.00 86.31 87 VAL A O 1
ATOM 628 N N . ALA A 1 88 ? -2.434 5.874 -10.125 1.00 89.38 88 ALA A N 1
ATOM 629 C CA . ALA A 1 88 ? -2.555 6.827 -11.222 1.00 89.38 88 ALA A CA 1
ATOM 630 C C . ALA A 1 88 ? -1.278 7.661 -11.371 1.00 89.38 88 ALA A C 1
ATOM 632 O O . ALA A 1 88 ? -0.762 7.797 -12.474 1.00 89.38 88 ALA A O 1
ATOM 633 N N . ALA A 1 89 ? -0.720 8.157 -10.263 1.00 87.56 89 ALA A N 1
ATOM 634 C CA . ALA A 1 89 ? 0.524 8.917 -10.282 1.00 87.56 89 ALA A CA 1
ATOM 635 C C . ALA A 1 89 ? 1.715 8.073 -10.771 1.00 87.56 89 ALA A C 1
ATOM 637 O O . ALA A 1 89 ? 2.517 8.563 -11.560 1.00 87.56 89 ALA A O 1
ATOM 638 N N . HIS A 1 90 ? 1.807 6.804 -10.358 1.00 84.31 90 HIS A N 1
ATOM 639 C CA . HIS A 1 90 ? 2.842 5.882 -10.832 1.00 84.31 90 HIS A CA 1
ATOM 640 C C . HIS A 1 90 ? 2.706 5.574 -12.328 1.00 84.31 90 HIS A C 1
ATOM 642 O O . HIS A 1 90 ? 3.700 5.567 -13.044 1.00 84.31 90 HIS A O 1
ATOM 648 N N . ALA A 1 91 ? 1.484 5.348 -12.815 1.00 84.31 91 ALA A N 1
ATOM 649 C CA . ALA A 1 91 ? 1.228 5.094 -14.229 1.00 84.31 91 ALA A CA 1
ATOM 650 C C . ALA A 1 91 ? 1.528 6.331 -15.089 1.00 84.31 91 ALA A C 1
ATOM 652 O O . ALA A 1 91 ? 2.183 6.212 -16.122 1.00 84.31 91 ALA A O 1
ATOM 653 N N . LEU A 1 92 ? 1.111 7.521 -14.637 1.00 87.81 92 LEU A N 1
ATOM 654 C CA . LEU A 1 92 ? 1.360 8.791 -15.325 1.00 87.81 92 LEU A CA 1
ATOM 655 C C . LEU A 1 92 ? 2.850 9.107 -15.467 1.00 87.81 92 LEU A C 1
ATOM 657 O O . LEU A 1 92 ? 3.233 9.736 -16.446 1.00 87.81 92 LEU A O 1
ATOM 661 N N . THR A 1 93 ? 3.691 8.686 -14.519 1.00 83.12 93 THR A N 1
ATOM 662 C CA . THR A 1 93 ? 5.141 8.886 -14.623 1.00 83.12 93 THR A CA 1
ATOM 663 C C . THR A 1 93 ? 5.858 7.726 -15.307 1.00 83.12 93 THR A C 1
ATOM 665 O O . THR A 1 93 ? 6.783 7.961 -16.077 1.00 83.12 93 THR A O 1
ATOM 668 N N . GLY A 1 94 ? 5.445 6.482 -15.064 1.00 77.56 94 GLY A N 1
ATOM 669 C CA . GLY A 1 94 ? 6.116 5.289 -15.581 1.00 77.56 94 GLY A CA 1
ATOM 670 C C . GLY A 1 94 ? 5.830 4.999 -17.056 1.00 77.56 94 GLY A C 1
ATOM 671 O O . GLY A 1 94 ? 6.754 4.691 -17.807 1.00 77.56 94 GLY A O 1
ATOM 672 N N . VAL A 1 95 ? 4.570 5.122 -17.494 1.00 81.25 95 VAL A N 1
ATOM 673 C CA . VAL A 1 95 ? 4.156 4.750 -18.861 1.00 81.25 95 VAL A CA 1
ATOM 67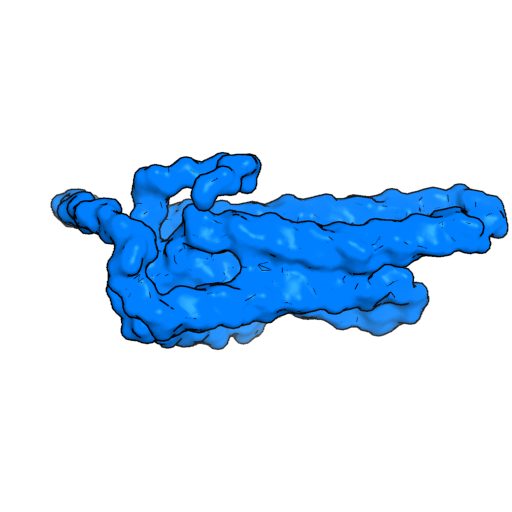4 C C . VAL A 1 95 ? 4.809 5.631 -19.932 1.00 81.25 95 VAL A C 1
ATOM 676 O O . VAL A 1 95 ? 5.361 5.065 -20.876 1.00 81.25 95 VAL A O 1
ATOM 679 N N . PRO A 1 96 ? 4.827 6.976 -19.819 1.00 85.62 96 PRO A N 1
ATOM 680 C CA . PRO A 1 96 ? 5.452 7.812 -20.844 1.00 85.62 96 PRO A CA 1
ATOM 681 C C . PRO A 1 96 ? 6.949 7.545 -20.993 1.00 85.62 96 PRO A C 1
ATOM 683 O O . PRO A 1 96 ? 7.465 7.539 -22.108 1.00 85.62 96 PRO A O 1
ATOM 686 N N . VAL A 1 97 ? 7.651 7.285 -19.885 1.00 78.31 97 VAL A N 1
ATOM 687 C CA . VAL A 1 97 ? 9.087 6.999 -19.943 1.00 78.31 97 VAL A CA 1
ATOM 688 C C . VAL A 1 97 ? 9.334 5.622 -20.557 1.00 78.31 97 VAL A C 1
ATOM 690 O O . VAL A 1 97 ? 10.181 5.504 -21.438 1.00 78.31 97 VAL A O 1
ATOM 693 N N . ALA A 1 98 ? 8.554 4.602 -20.186 1.00 74.00 98 ALA A N 1
ATOM 694 C CA . ALA A 1 98 ? 8.626 3.287 -20.827 1.00 74.00 98 ALA A CA 1
ATOM 695 C C . ALA A 1 98 ? 8.389 3.375 -22.346 1.00 74.00 98 ALA A C 1
ATOM 697 O O . ALA A 1 98 ? 9.124 2.767 -23.124 1.00 74.00 98 ALA A O 1
ATOM 698 N N . LEU A 1 99 ? 7.414 4.186 -22.773 1.00 80.00 99 LEU A N 1
ATOM 699 C CA . LEU A 1 99 ? 7.140 4.433 -24.187 1.00 80.00 99 LEU A CA 1
ATOM 700 C C . LEU A 1 99 ? 8.312 5.142 -24.883 1.00 80.00 99 LEU A C 1
ATOM 702 O O . LEU A 1 99 ? 8.699 4.746 -25.978 1.00 80.00 99 LEU A O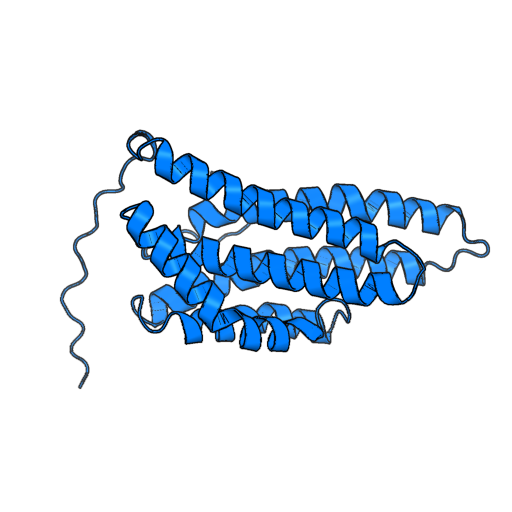 1
ATOM 706 N N . ALA A 1 100 ? 8.924 6.143 -24.245 1.00 82.62 100 ALA A N 1
ATOM 7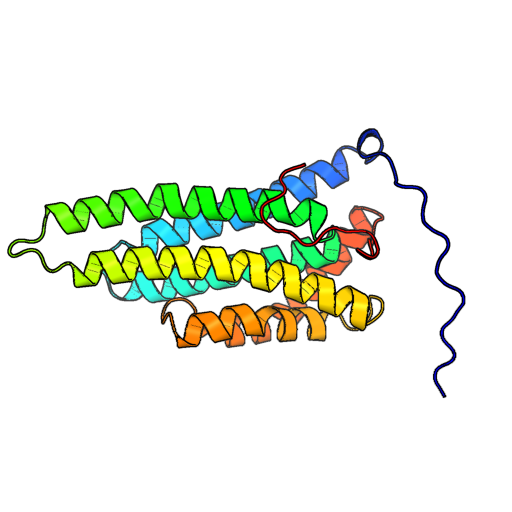07 C CA . ALA A 1 100 ? 10.091 6.829 -24.797 1.00 82.62 100 ALA A CA 1
ATOM 708 C C . ALA A 1 100 ? 11.278 5.873 -25.030 1.00 82.62 100 ALA A C 1
ATOM 710 O O . ALA A 1 100 ? 11.967 5.986 -26.045 1.00 82.62 100 ALA A O 1
ATOM 711 N N . PHE A 1 101 ? 11.497 4.901 -24.137 1.00 73.81 101 PHE A N 1
ATOM 712 C CA . PHE A 1 101 ? 12.513 3.859 -24.335 1.00 73.81 101 PHE A CA 1
ATOM 713 C C . PHE A 1 101 ? 12.165 2.901 -25.472 1.00 73.81 101 PHE A C 1
ATOM 715 O O . PHE A 1 101 ? 13.041 2.585 -26.282 1.00 73.81 101 PHE A O 1
ATOM 722 N N . ALA A 1 102 ? 10.896 2.492 -25.565 1.00 72.69 102 ALA A N 1
ATOM 723 C CA . ALA A 1 102 ? 10.400 1.650 -26.653 1.00 72.69 102 ALA A CA 1
ATOM 724 C C . ALA A 1 102 ? 10.657 2.288 -28.025 1.00 72.69 102 ALA A C 1
ATOM 726 O O . ALA A 1 102 ? 11.091 1.621 -28.955 1.00 72.69 102 ALA 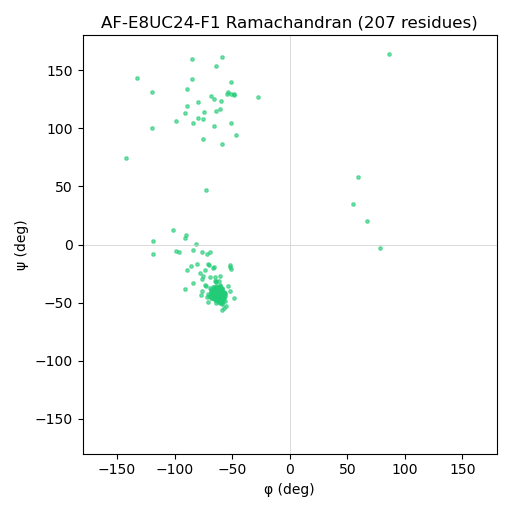A O 1
ATOM 727 N N . LEU A 1 103 ? 10.426 3.599 -28.133 1.00 80.62 103 LEU A N 1
ATOM 728 C CA . LEU A 1 103 ? 10.602 4.346 -29.378 1.00 80.62 103 LEU A CA 1
ATOM 729 C C . LEU A 1 103 ? 12.076 4.569 -29.752 1.00 80.62 103 LEU A C 1
ATOM 731 O O . LEU A 1 103 ? 12.373 4.812 -30.918 1.00 80.62 103 LEU A O 1
ATOM 735 N N . ARG A 1 104 ? 13.005 4.503 -28.787 1.00 77.56 104 ARG A N 1
ATOM 736 C CA . ARG A 1 104 ? 14.439 4.758 -29.015 1.00 77.56 104 ARG A CA 1
ATOM 737 C C . ARG A 1 104 ? 15.234 3.509 -29.409 1.00 77.56 104 ARG A C 1
ATOM 739 O O . ARG A 1 104 ? 16.325 3.643 -29.958 1.00 77.56 104 ARG A O 1
ATOM 746 N N . SER A 1 105 ? 14.744 2.311 -29.100 1.00 61.06 105 SER A N 1
ATOM 747 C CA . SER A 1 105 ? 15.497 1.064 -29.274 1.00 61.06 105 SER A CA 1
ATOM 748 C C . SER A 1 105 ? 15.240 0.440 -30.654 1.00 61.06 105 SER A C 1
ATOM 750 O O . SER A 1 105 ? 14.138 -0.013 -30.948 1.00 61.06 105 SER A O 1
ATOM 752 N N . ALA A 1 106 ? 16.271 0.414 -31.507 1.00 66.69 106 ALA A N 1
ATOM 753 C CA . ALA A 1 106 ? 16.299 -0.366 -32.745 1.00 66.69 106 ALA A CA 1
ATOM 754 C C . ALA A 1 106 ? 17.466 -1.378 -32.705 1.00 66.69 106 ALA A C 1
ATOM 756 O O . ALA A 1 106 ? 18.592 -0.957 -32.420 1.00 66.69 106 ALA A O 1
ATOM 757 N N . PRO A 1 107 ? 17.237 -2.673 -33.020 1.00 73.56 107 PRO A N 1
ATOM 758 C CA . PRO A 1 107 ? 15.928 -3.319 -33.196 1.00 73.56 107 PRO A CA 1
ATOM 759 C C . PRO A 1 107 ? 15.121 -3.330 -31.880 1.00 73.56 107 PRO A C 1
ATOM 761 O O . PRO A 1 107 ? 15.705 -3.260 -30.802 1.00 73.56 107 PRO A O 1
ATOM 764 N N . LEU A 1 108 ? 13.784 -3.359 -31.987 1.00 66.38 108 LEU A N 1
ATOM 765 C CA . LEU A 1 108 ? 12.818 -3.264 -30.878 1.00 66.38 108 LEU A CA 1
ATOM 766 C C . LEU A 1 108 ? 13.011 -4.389 -29.849 1.00 66.38 108 LEU A C 1
ATOM 768 O O . LEU A 1 108 ? 12.349 -5.427 -29.905 1.00 66.38 108 LEU A O 1
ATOM 772 N N . ASP A 1 109 ? 13.892 -4.177 -28.877 1.00 72.81 109 ASP A N 1
ATOM 773 C CA . ASP A 1 109 ? 13.936 -5.002 -27.679 1.00 72.81 109 ASP A CA 1
ATOM 774 C C . ASP A 1 109 ? 12.761 -4.621 -26.770 1.00 72.81 109 ASP A C 1
ATOM 776 O O . ASP A 1 109 ? 12.816 -3.712 -25.940 1.00 72.81 109 ASP A O 1
ATOM 780 N N . THR A 1 110 ? 11.645 -5.321 -26.958 1.00 75.81 110 THR A N 1
ATOM 781 C CA . THR A 1 110 ? 10.432 -5.095 -26.168 1.00 75.81 110 THR A CA 1
ATOM 782 C C . THR A 1 110 ? 10.559 -5.586 -24.725 1.00 75.81 110 THR A C 1
ATOM 784 O O . THR A 1 110 ? 9.668 -5.302 -23.921 1.00 75.81 110 THR A O 1
ATOM 787 N N . SER A 1 111 ? 11.634 -6.293 -24.347 1.00 76.06 111 SER A N 1
ATOM 788 C CA . SER A 1 111 ? 11.796 -6.840 -22.993 1.00 76.06 111 SER A CA 1
ATOM 789 C C . SER A 1 111 ? 11.761 -5.745 -21.917 1.00 76.06 111 SER A C 1
ATOM 791 O O . SER A 1 111 ? 11.102 -5.912 -20.886 1.00 76.06 111 SER A O 1
ATOM 793 N N . GLY A 1 112 ? 12.347 -4.575 -22.198 1.00 72.81 112 GLY A N 1
ATOM 794 C CA . GLY A 1 112 ? 12.317 -3.415 -21.302 1.00 72.81 112 GLY A CA 1
ATOM 795 C C . GLY A 1 112 ? 10.911 -2.840 -21.094 1.00 72.81 112 GLY A C 1
ATOM 796 O O . GLY A 1 112 ? 10.543 -2.475 -19.976 1.00 72.81 112 GLY A O 1
ATOM 797 N N . VAL A 1 113 ? 10.086 -2.822 -22.145 1.00 74.56 113 VAL A N 1
ATOM 798 C CA . VAL A 1 113 ? 8.693 -2.343 -22.076 1.00 74.56 113 VAL A CA 1
ATOM 799 C C . VAL A 1 113 ? 7.837 -3.297 -21.249 1.00 74.56 113 VAL A C 1
ATOM 801 O O . VAL A 1 113 ? 7.103 -2.858 -20.362 1.00 74.56 113 VAL A O 1
ATOM 804 N N . HIS A 1 114 ? 7.966 -4.606 -21.487 1.00 76.62 114 HIS A N 1
ATOM 805 C CA . HIS A 1 114 ? 7.257 -5.622 -20.711 1.00 76.62 114 HIS A CA 1
ATOM 806 C C . HIS A 1 114 ? 7.641 -5.554 -19.229 1.00 76.62 114 HIS A C 1
ATOM 808 O O . HIS A 1 114 ? 6.758 -5.549 -18.373 1.00 76.62 114 HIS A O 1
ATOM 814 N N . ALA A 1 115 ? 8.933 -5.421 -18.916 1.00 75.50 115 ALA A N 1
ATOM 815 C CA . ALA A 1 115 ? 9.406 -5.274 -17.542 1.00 75.50 115 ALA A CA 1
ATOM 816 C C . ALA A 1 115 ? 8.834 -4.019 -16.854 1.00 75.50 115 ALA A C 1
ATOM 818 O O . ALA A 1 115 ? 8.414 -4.085 -15.697 1.00 75.50 115 ALA A O 1
ATOM 819 N N . ALA A 1 116 ? 8.751 -2.887 -17.562 1.00 73.19 116 ALA A N 1
ATOM 820 C CA . ALA A 1 116 ? 8.177 -1.650 -17.030 1.00 73.19 116 ALA A CA 1
ATOM 821 C C . ALA A 1 116 ? 6.662 -1.760 -16.765 1.00 73.19 116 ALA A C 1
ATOM 823 O O . ALA A 1 116 ? 6.177 -1.339 -15.706 1.00 73.19 116 ALA A O 1
ATOM 824 N N . LEU A 1 117 ? 5.913 -2.358 -17.698 1.00 77.75 117 LEU A N 1
ATOM 825 C CA . LEU A 1 117 ? 4.474 -2.594 -17.550 1.00 77.75 117 LEU A CA 1
ATOM 826 C C . LEU A 1 117 ? 4.183 -3.565 -16.404 1.00 77.75 117 LEU A C 1
ATOM 828 O O . LEU A 1 117 ? 3.352 -3.273 -15.543 1.00 77.75 117 LEU A O 1
ATOM 832 N N . LEU A 1 118 ? 4.911 -4.680 -16.341 1.00 79.56 118 LEU A N 1
ATOM 833 C CA . LEU A 1 118 ? 4.793 -5.650 -15.257 1.00 79.56 118 LEU A CA 1
ATOM 834 C C . LEU A 1 118 ? 5.166 -5.035 -13.902 1.00 79.56 118 LEU A C 1
ATOM 836 O O . LEU A 1 118 ? 4.467 -5.260 -12.917 1.00 79.56 118 LEU A O 1
ATOM 840 N N . GLY A 1 119 ? 6.195 -4.185 -13.852 1.00 75.44 119 GLY A N 1
ATOM 841 C CA . GLY A 1 119 ? 6.560 -3.440 -12.646 1.00 75.44 119 GLY A CA 1
ATOM 842 C C . GLY A 1 119 ? 5.451 -2.493 -12.172 1.00 75.44 119 GLY A C 1
ATOM 843 O O . GLY A 1 119 ? 5.164 -2.422 -10.974 1.00 75.44 119 GLY A O 1
ATOM 844 N N . THR A 1 120 ? 4.786 -1.809 -13.106 1.00 77.00 120 THR A N 1
ATOM 845 C CA . THR A 1 120 ? 3.646 -0.920 -12.823 1.00 77.00 120 THR A CA 1
ATOM 846 C C . THR A 1 120 ? 2.446 -1.713 -12.303 1.00 77.00 120 THR A C 1
ATOM 848 O O . THR A 1 120 ? 1.853 -1.343 -11.287 1.00 77.00 120 THR A O 1
ATOM 851 N N . LEU A 1 121 ? 2.121 -2.842 -12.943 1.00 82.00 121 LEU A N 1
ATOM 852 C CA . LEU A 1 121 ? 1.075 -3.763 -12.486 1.00 82.00 121 LEU A CA 1
ATOM 853 C C . LEU A 1 121 ? 1.393 -4.345 -11.104 1.00 82.00 121 LEU A C 1
ATOM 855 O O . LEU A 1 121 ? 0.511 -4.422 -10.251 1.00 82.00 121 LEU A O 1
ATOM 859 N N . GLY A 1 122 ? 2.655 -4.691 -10.848 1.00 81.75 122 GLY A N 1
ATOM 860 C CA . GLY A 1 122 ? 3.116 -5.181 -9.553 1.00 81.75 122 GLY A CA 1
ATOM 861 C C . GLY A 1 122 ? 2.915 -4.158 -8.435 1.00 81.75 122 GLY A C 1
ATOM 862 O O . GLY A 1 122 ? 2.431 -4.510 -7.361 1.00 81.75 122 GLY A O 1
ATOM 863 N N . VAL A 1 123 ? 3.207 -2.876 -8.688 1.00 78.19 123 VAL A N 1
ATOM 864 C CA . VAL A 1 123 ? 2.900 -1.792 -7.737 1.00 78.19 123 VAL A CA 1
ATOM 865 C C . VAL A 1 123 ? 1.400 -1.635 -7.528 1.00 78.19 123 VAL A C 1
ATOM 867 O O . VAL A 1 123 ? 0.968 -1.479 -6.385 1.00 78.19 123 VAL A O 1
ATOM 870 N N . LEU A 1 124 ? 0.612 -1.688 -8.606 1.00 82.69 124 LEU A N 1
ATOM 871 C CA . LEU A 1 124 ? -0.843 -1.559 -8.549 1.00 82.69 124 LEU A CA 1
ATOM 872 C C . LEU A 1 124 ? -1.446 -2.637 -7.655 1.00 82.69 124 LEU A C 1
ATOM 874 O O . LEU A 1 124 ? -2.105 -2.327 -6.662 1.00 82.69 124 LEU A O 1
ATOM 878 N N . LEU A 1 125 ? -1.167 -3.900 -7.967 1.00 87.50 125 LEU A N 1
ATOM 879 C CA . LEU A 1 125 ? -1.663 -5.032 -7.197 1.00 87.50 125 LEU A CA 1
ATOM 880 C C . LEU A 1 125 ? -1.093 -5.019 -5.774 1.00 87.50 125 LEU A C 1
ATOM 882 O O . LEU A 1 125 ? -1.833 -5.224 -4.814 1.00 87.50 125 LEU A O 1
ATOM 886 N N . GLY A 1 126 ? 0.191 -4.687 -5.615 1.00 86.25 126 GLY A N 1
ATOM 887 C CA . GLY A 1 126 ? 0.854 -4.591 -4.318 1.00 86.25 126 GLY A CA 1
ATOM 888 C C . GLY A 1 126 ? 0.195 -3.580 -3.380 1.00 86.25 126 GLY A C 1
ATOM 889 O O . GLY A 1 126 ? -0.062 -3.905 -2.221 1.00 86.25 126 GLY A O 1
ATOM 890 N N . ALA A 1 127 ? -0.146 -2.386 -3.872 1.00 88.06 127 ALA A N 1
ATOM 891 C CA . ALA A 1 127 ? -0.813 -1.354 -3.079 1.00 88.06 127 ALA A CA 1
ATOM 892 C C . ALA A 1 127 ? -2.176 -1.830 -2.550 1.00 88.06 127 ALA A C 1
ATOM 894 O O . ALA A 1 127 ? -2.460 -1.707 -1.354 1.00 88.06 127 ALA A O 1
ATOM 895 N N . PHE A 1 128 ? -3.002 -2.433 -3.410 1.00 91.69 128 PHE A N 1
ATOM 896 C CA . PHE A 1 128 ? -4.308 -2.943 -2.992 1.00 91.69 128 PHE A CA 1
ATOM 897 C C . PHE A 1 128 ? -4.202 -4.139 -2.054 1.00 91.69 128 PHE A C 1
ATOM 899 O O . PHE A 1 128 ? -4.926 -4.177 -1.059 1.00 91.69 128 PHE A O 1
ATOM 906 N N . LEU A 1 129 ? -3.297 -5.082 -2.327 1.00 91.56 129 LEU A N 1
ATOM 907 C CA . LEU A 1 129 ? -3.108 -6.256 -1.480 1.00 91.56 129 LEU A CA 1
ATOM 908 C C . LEU A 1 129 ? -2.591 -5.881 -0.090 1.00 91.56 129 LEU A C 1
ATOM 910 O O . LEU A 1 129 ? -3.085 -6.425 0.894 1.00 91.56 129 LEU A O 1
ATOM 914 N N . VAL A 1 130 ? -1.657 -4.930 0.015 1.00 91.12 130 VAL A N 1
ATOM 915 C CA . VAL A 1 130 ? -1.153 -4.446 1.310 1.00 91.12 130 VAL A CA 1
ATOM 916 C C . VAL A 1 130 ? -2.272 -3.798 2.122 1.00 91.12 130 VAL A C 1
ATOM 918 O O . VAL A 1 130 ? -2.444 -4.123 3.300 1.00 91.12 130 VAL A O 1
ATOM 921 N N . ALA A 1 131 ? -3.071 -2.922 1.507 1.00 92.56 131 ALA A N 1
ATOM 922 C CA . ALA A 1 131 ? -4.205 -2.301 2.186 1.00 92.56 131 ALA A CA 1
ATOM 923 C C . ALA A 1 131 ? -5.250 -3.356 2.599 1.00 92.56 131 ALA A C 1
ATOM 925 O O . ALA A 1 131 ? -5.664 -3.415 3.756 1.00 92.56 131 ALA A O 1
ATOM 926 N N . PHE A 1 132 ? -5.627 -4.249 1.684 1.00 94.75 132 PHE A N 1
ATOM 927 C CA . PHE A 1 132 ? -6.600 -5.311 1.939 1.00 94.75 132 PHE A CA 1
ATOM 928 C C . PHE A 1 132 ? -6.158 -6.234 3.080 1.00 94.75 132 PHE A C 1
ATOM 930 O O . PHE A 1 132 ? -6.905 -6.442 4.038 1.00 94.75 132 PHE A O 1
ATOM 937 N N . ALA A 1 133 ? -4.929 -6.749 3.017 1.00 94.44 133 ALA A N 1
ATOM 938 C CA . ALA A 1 133 ? -4.389 -7.648 4.026 1.00 94.44 133 ALA A CA 1
ATOM 939 C C . ALA A 1 133 ? -4.281 -6.961 5.387 1.00 94.44 133 ALA A C 1
ATOM 941 O O . ALA A 1 133 ? -4.687 -7.537 6.394 1.00 94.44 133 ALA A O 1
ATOM 942 N N . THR A 1 134 ? -3.814 -5.709 5.425 1.00 94.62 134 THR A N 1
ATOM 943 C CA . THR A 1 134 ? -3.741 -4.930 6.669 1.00 94.62 134 THR A CA 1
ATOM 944 C C . THR A 1 134 ? -5.116 -4.787 7.320 1.00 94.62 134 THR A C 1
ATOM 946 O O . THR A 1 134 ? -5.259 -5.016 8.524 1.00 94.62 134 THR A O 1
ATOM 949 N N . ALA A 1 135 ? -6.146 -4.474 6.532 1.00 95.31 135 ALA A N 1
ATOM 950 C CA . ALA A 1 135 ? -7.509 -4.346 7.029 1.00 95.31 135 ALA A CA 1
ATOM 951 C C . ALA A 1 135 ? -8.090 -5.689 7.508 1.00 95.31 135 ALA A C 1
ATOM 953 O O . ALA A 1 135 ? -8.636 -5.766 8.608 1.00 95.31 135 ALA A O 1
ATOM 954 N N . LYS A 1 136 ? -7.906 -6.779 6.751 1.00 95.62 136 LYS A N 1
ATOM 955 C CA . LYS A 1 136 ? -8.357 -8.121 7.160 1.00 95.62 136 LYS A CA 1
ATOM 956 C C . LYS A 1 136 ? -7.655 -8.615 8.422 1.00 95.62 136 LYS A C 1
ATOM 958 O O . LYS A 1 136 ? -8.315 -9.133 9.318 1.00 95.62 136 LYS A O 1
ATOM 963 N N . LEU A 1 137 ? -6.349 -8.390 8.546 1.00 95.69 137 LEU A N 1
ATOM 964 C CA . LEU A 1 137 ? -5.598 -8.704 9.763 1.00 95.69 137 LEU A CA 1
ATOM 965 C C . LEU A 1 137 ? -6.071 -7.866 10.955 1.00 95.69 137 LEU A C 1
ATOM 967 O O . LEU A 1 137 ? -6.042 -8.342 12.087 1.00 95.69 137 LEU A O 1
ATOM 971 N N . LYS A 1 138 ? -6.527 -6.628 10.730 1.00 94.62 138 LYS A N 1
ATOM 972 C CA . LYS A 1 138 ? -7.123 -5.791 11.779 1.00 94.62 138 LYS A CA 1
ATOM 973 C C . LYS A 1 138 ? -8.436 -6.369 12.293 1.00 94.62 138 LYS A C 1
ATOM 975 O O . LYS A 1 138 ? -8.606 -6.418 13.509 1.00 94.62 138 LYS A O 1
ATOM 980 N N . LEU A 1 139 ? -9.304 -6.846 11.399 1.00 94.38 139 LEU A N 1
ATOM 981 C CA . LEU A 1 139 ? -10.534 -7.551 11.774 1.00 94.38 139 LEU A CA 1
ATOM 982 C C . LEU A 1 139 ? -10.219 -8.847 12.527 1.00 94.38 139 LEU A C 1
ATOM 984 O O . LEU A 1 139 ? -10.731 -9.066 13.619 1.00 94.38 139 LEU A O 1
ATOM 988 N N . PHE A 1 140 ? -9.311 -9.662 11.984 1.00 95.31 140 PHE A N 1
ATOM 989 C CA . PHE A 1 140 ? -8.941 -10.953 12.564 1.00 95.31 140 PHE A CA 1
ATOM 990 C C . PHE A 1 140 ? -8.310 -10.824 13.957 1.00 95.31 140 PHE A C 1
ATOM 992 O O . PHE A 1 140 ? -8.603 -11.608 14.853 1.00 95.31 140 PHE A O 1
ATOM 999 N N . LEU A 1 141 ? -7.462 -9.814 14.163 1.00 94.25 141 LEU A N 1
ATOM 1000 C CA . LEU A 1 141 ? -6.792 -9.572 15.443 1.00 94.25 141 LEU A CA 1
ATOM 1001 C C . LEU A 1 1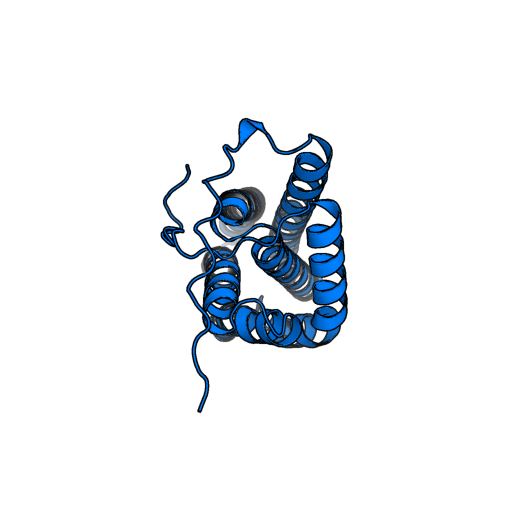41 ? -7.585 -8.647 16.379 1.00 94.25 141 LEU A C 1
ATOM 1003 O O . LEU A 1 141 ? -7.033 -8.201 17.385 1.00 94.25 141 LEU A O 1
ATOM 1007 N N . GLY A 1 142 ? -8.834 -8.298 16.046 1.00 92.12 142 GLY A N 1
ATOM 1008 C CA . GLY A 1 142 ? -9.674 -7.417 16.865 1.00 92.12 142 GLY A CA 1
ATOM 1009 C C . GLY A 1 142 ? -9.022 -6.064 17.175 1.00 92.12 142 GLY A C 1
ATOM 1010 O O . GLY A 1 142 ? -9.129 -5.558 18.286 1.00 92.12 142 GLY A O 1
ATOM 1011 N N . GLY A 1 143 ? -8.249 -5.505 16.240 1.00 90.00 143 GLY A N 1
ATOM 1012 C CA . GLY A 1 143 ? -7.517 -4.253 16.458 1.00 90.00 143 GLY A CA 1
ATOM 1013 C C . GLY A 1 143 ? -6.216 -4.375 17.273 1.00 90.00 143 GLY A C 1
ATOM 1014 O O . GLY A 1 143 ? -5.428 -3.422 17.289 1.00 90.00 143 GLY A O 1
ATOM 1015 N N . ALA A 1 144 ? -5.850 -5.553 17.790 1.00 89.81 144 ALA A N 1
ATOM 1016 C CA . ALA A 1 144 ? -4.615 -5.777 18.555 1.00 89.81 144 ALA A CA 1
ATOM 1017 C C . ALA A 1 144 ? -3.358 -6.063 17.698 1.00 89.81 144 ALA A C 1
ATOM 1019 O O . ALA A 1 144 ? -3.437 -6.509 16.556 1.00 89.81 144 ALA A O 1
ATOM 1020 N N . ARG A 1 145 ? -2.164 -5.852 18.277 1.00 92.81 145 ARG A N 1
ATOM 1021 C CA . ARG A 1 145 ? -0.848 -6.210 17.690 1.00 92.81 145 ARG A CA 1
ATOM 1022 C C . ARG A 1 145 ? -0.540 -5.547 16.337 1.00 92.81 145 ARG A C 1
ATOM 1024 O O . ARG A 1 145 ? -0.224 -6.205 15.350 1.00 92.81 145 ARG A O 1
ATOM 1031 N N . LEU A 1 146 ? -0.555 -4.216 16.319 1.00 92.44 146 LEU A N 1
ATOM 1032 C CA . LEU A 1 146 ? -0.261 -3.388 15.142 1.00 92.44 146 LEU A CA 1
ATOM 1033 C C . LEU A 1 146 ? 1.017 -3.785 14.383 1.00 92.44 146 LEU A C 1
ATOM 1035 O O . LEU A 1 146 ? 0.986 -3.902 13.165 1.00 92.44 146 LEU A O 1
ATOM 1039 N N . THR A 1 147 ? 2.126 -4.033 15.083 1.00 91.94 147 THR A N 1
ATOM 1040 C CA . THR A 1 147 ? 3.395 -4.417 14.443 1.00 91.94 147 THR A CA 1
ATOM 1041 C C . THR A 1 147 ? 3.250 -5.711 13.642 1.00 91.94 147 THR A C 1
ATOM 1043 O O . THR A 1 147 ? 3.687 -5.770 12.500 1.00 91.94 147 THR A O 1
ATOM 1046 N N . VAL A 1 148 ? 2.562 -6.716 14.197 1.00 90.56 148 VAL A N 1
ATOM 1047 C CA . VAL A 1 148 ? 2.299 -7.986 13.502 1.00 90.56 148 VAL A CA 1
ATOM 1048 C C . VAL A 1 148 ? 1.477 -7.740 12.240 1.00 90.56 148 VAL A C 1
ATOM 1050 O O . VAL A 1 148 ? 1.785 -8.306 11.199 1.00 90.56 148 VAL A O 1
ATOM 1053 N N . ARG A 1 149 ? 0.479 -6.849 12.293 1.00 92.31 149 ARG A N 1
ATOM 1054 C CA . ARG A 1 149 ? -0.312 -6.492 11.106 1.00 92.31 149 ARG A CA 1
ATOM 1055 C C . ARG A 1 149 ? 0.506 -5.822 10.020 1.00 92.31 149 ARG A C 1
ATOM 1057 O O . ARG A 1 149 ? 0.318 -6.154 8.860 1.00 92.31 149 ARG A O 1
ATOM 1064 N N . LEU A 1 150 ? 1.391 -4.897 10.384 1.00 89.38 150 LEU A N 1
ATOM 1065 C CA . LEU A 1 150 ? 2.246 -4.215 9.412 1.00 89.38 150 LEU A CA 1
ATOM 1066 C C . LEU A 1 150 ? 3.220 -5.197 8.747 1.00 89.38 150 LEU A C 1
ATOM 1068 O O . LEU A 1 150 ? 3.427 -5.115 7.542 1.00 89.38 150 LEU A O 1
ATOM 1072 N N . LEU A 1 151 ? 3.762 -6.155 9.506 1.00 89.38 151 LEU A N 1
ATOM 1073 C CA . LEU A 1 151 ? 4.658 -7.187 8.977 1.00 89.38 151 LEU A CA 1
ATOM 1074 C C . LEU A 1 151 ? 3.919 -8.208 8.102 1.00 89.38 151 LEU A C 1
ATOM 1076 O O . LEU A 1 151 ? 4.336 -8.479 6.982 1.00 89.38 151 LEU A O 1
ATOM 1080 N N . LEU A 1 152 ? 2.801 -8.759 8.580 1.00 89.19 152 LEU A N 1
ATOM 1081 C CA . LEU A 1 152 ? 2.037 -9.763 7.832 1.00 89.19 152 LEU A CA 1
ATOM 1082 C C . LEU A 1 152 ? 1.290 -9.152 6.641 1.00 89.19 152 LEU A C 1
ATOM 1084 O O . LEU A 1 152 ? 1.217 -9.765 5.581 1.00 89.19 152 LEU A O 1
ATOM 1088 N N . GLY A 1 153 ? 0.780 -7.927 6.782 1.00 85.44 153 GLY A N 1
ATOM 1089 C CA . GLY A 1 153 ? 0.138 -7.174 5.704 1.00 85.44 153 GLY A CA 1
ATOM 1090 C C . GLY A 1 153 ? 1.107 -6.788 4.586 1.00 85.44 153 GLY A C 1
ATOM 1091 O O . GLY A 1 153 ? 0.673 -6.527 3.469 1.00 85.44 153 GLY A O 1
ATOM 1092 N N . ALA A 1 154 ? 2.415 -6.807 4.858 1.00 81.38 154 ALA A N 1
ATOM 1093 C CA . ALA A 1 154 ? 3.455 -6.613 3.858 1.00 81.38 154 ALA A CA 1
ATOM 1094 C C . ALA A 1 154 ? 3.709 -7.870 3.001 1.00 81.38 154 ALA A C 1
ATOM 1096 O O . ALA A 1 154 ? 4.141 -7.735 1.855 1.00 81.38 154 ALA A O 1
ATOM 1097 N N . LEU A 1 155 ? 3.408 -9.080 3.490 1.00 84.00 155 LEU A N 1
ATOM 1098 C CA . LEU A 1 155 ? 3.724 -10.332 2.784 1.00 84.00 155 LEU A CA 1
ATOM 1099 C C . LEU A 1 155 ? 3.099 -10.450 1.384 1.00 84.00 155 LEU A C 1
ATOM 1101 O O . LEU A 1 155 ? 3.815 -10.860 0.474 1.00 84.00 155 LEU A O 1
ATOM 1105 N N . PRO A 1 156 ? 1.836 -10.056 1.137 1.00 83.19 156 PRO A N 1
ATOM 1106 C CA . PRO A 1 156 ? 1.264 -10.114 -0.210 1.00 83.19 156 PRO A CA 1
ATOM 1107 C C . PRO A 1 156 ? 2.014 -9.244 -1.227 1.00 83.19 156 PRO A C 1
ATOM 1109 O O . PRO A 1 156 ? 2.200 -9.647 -2.373 1.00 83.19 156 PRO A O 1
ATOM 1112 N N . GLY A 1 157 ? 2.506 -8.075 -0.799 1.00 70.19 157 GLY A N 1
ATOM 1113 C CA . GLY A 1 157 ? 3.369 -7.232 -1.629 1.00 70.19 157 GLY A CA 1
ATOM 1114 C C . GLY A 1 157 ? 4.725 -7.889 -1.905 1.00 70.19 157 GLY A C 1
ATOM 1115 O O . GLY A 1 157 ? 5.238 -7.796 -3.015 1.00 70.19 157 GLY A O 1
ATOM 1116 N N . ALA A 1 158 ? 5.279 -8.613 -0.926 1.00 68.06 158 ALA A N 1
ATOM 1117 C CA . ALA A 1 158 ? 6.522 -9.367 -1.093 1.00 68.06 158 ALA A CA 1
ATOM 1118 C C . ALA A 1 158 ? 6.355 -10.577 -2.024 1.00 68.06 158 ALA A C 1
ATOM 1120 O O . ALA A 1 158 ? 7.241 -10.848 -2.826 1.00 68.06 158 ALA A O 1
ATOM 1121 N N . ALA A 1 159 ? 5.215 -11.271 -1.963 1.00 71.19 159 ALA A N 1
ATOM 1122 C CA . ALA A 1 159 ? 4.902 -12.391 -2.847 1.00 71.19 159 ALA A CA 1
ATOM 1123 C C . ALA A 1 159 ? 4.810 -11.943 -4.314 1.00 71.19 159 ALA A C 1
ATOM 1125 O O . ALA A 1 159 ? 5.376 -12.588 -5.192 1.00 71.19 159 ALA A O 1
ATOM 1126 N N . LEU A 1 160 ? 4.195 -10.783 -4.576 1.00 70.31 160 LEU A N 1
ATOM 1127 C CA . LEU A 1 160 ? 4.263 -10.148 -5.897 1.00 70.31 160 LEU A CA 1
ATOM 1128 C C . LEU A 1 160 ? 5.687 -9.707 -6.255 1.00 70.31 160 LEU A C 1
ATOM 1130 O O . LEU A 1 160 ? 6.065 -9.742 -7.420 1.00 70.31 160 LEU A O 1
ATOM 1134 N N . GLY A 1 161 ? 6.490 -9.329 -5.262 1.00 60.56 161 GLY A N 1
ATOM 1135 C CA . GLY A 1 161 ? 7.899 -8.985 -5.431 1.00 60.56 161 GLY A CA 1
ATOM 1136 C C . GLY A 1 161 ? 8.830 -10.139 -5.776 1.00 60.56 161 GLY A C 1
ATOM 1137 O O . GLY A 1 161 ? 9.820 -9.931 -6.466 1.00 60.56 161 GLY A O 1
ATOM 1138 N N . ALA A 1 162 ? 8.500 -11.364 -5.371 1.00 54.50 162 ALA A N 1
ATOM 1139 C CA . ALA A 1 162 ? 9.218 -12.553 -5.825 1.00 54.50 162 ALA A CA 1
ATOM 1140 C C . ALA A 1 162 ? 9.041 -12.773 -7.338 1.00 54.50 162 ALA A C 1
ATOM 1142 O O . ALA A 1 162 ? 9.926 -13.313 -7.993 1.00 54.50 162 ALA A O 1
ATOM 1143 N N . VAL A 1 163 ? 7.919 -12.304 -7.895 1.00 54.62 163 VAL A N 1
ATOM 1144 C CA . VAL A 1 163 ? 7.678 -12.250 -9.342 1.00 54.62 163 VAL A CA 1
ATOM 1145 C C . VAL A 1 163 ? 8.294 -10.978 -9.944 1.00 54.62 163 VAL A C 1
ATOM 1147 O O . VAL A 1 163 ? 8.786 -11.006 -11.066 1.00 54.62 163 VAL A O 1
ATOM 1150 N N . MET A 1 164 ? 8.315 -9.872 -9.192 1.00 59.62 164 MET A N 1
ATOM 1151 C CA . MET A 1 164 ? 8.752 -8.541 -9.626 1.00 59.62 164 MET A CA 1
ATOM 1152 C C . MET A 1 164 ? 9.948 -8.021 -8.802 1.00 59.62 164 MET A C 1
ATOM 1154 O O . MET A 1 164 ? 9.730 -7.427 -7.738 1.00 59.62 164 MET A O 1
ATOM 1158 N N . PRO A 1 165 ? 11.197 -8.104 -9.314 1.00 57.09 165 PRO A N 1
ATOM 1159 C CA . PRO A 1 165 ? 12.431 -7.742 -8.590 1.00 57.09 165 PRO A CA 1
ATOM 1160 C C . PRO A 1 165 ? 12.435 -6.339 -7.955 1.00 57.09 165 PRO A C 1
ATOM 1162 O O . PRO A 1 165 ? 13.202 -6.035 -7.045 1.00 57.09 165 PRO A O 1
ATOM 1165 N N . ALA A 1 166 ? 11.550 -5.462 -8.424 1.00 53.59 166 ALA A N 1
ATOM 1166 C CA . ALA A 1 166 ? 11.373 -4.104 -7.940 1.00 53.59 166 ALA A CA 1
ATOM 1167 C C . ALA A 1 166 ? 10.769 -3.987 -6.521 1.00 53.59 166 ALA A C 1
ATOM 1169 O O . ALA A 1 166 ? 10.663 -2.868 -6.014 1.00 53.59 166 ALA A O 1
ATOM 1170 N N . LEU A 1 167 ? 10.344 -5.095 -5.899 1.00 57.22 167 LEU A N 1
ATOM 1171 C CA . LEU A 1 167 ? 9.789 -5.140 -4.537 1.00 57.22 167 LEU A CA 1
ATOM 1172 C C . LEU A 1 167 ? 10.619 -6.016 -3.575 1.00 57.22 167 LEU A C 1
ATOM 1174 O O . LEU A 1 167 ? 10.270 -6.127 -2.405 1.00 57.22 167 LEU A O 1
ATOM 1178 N N . THR A 1 168 ? 11.746 -6.584 -4.011 1.00 65.25 168 THR A N 1
ATOM 1179 C CA . THR A 1 168 ? 12.608 -7.466 -3.200 1.00 65.25 168 THR A CA 1
ATOM 1180 C C . THR A 1 168 ? 13.073 -6.889 -1.846 1.00 65.25 168 THR A C 1
ATOM 1182 O O . THR A 1 168 ? 13.116 -7.655 -0.883 1.00 65.25 168 THR A O 1
ATOM 1185 N N . PRO A 1 169 ? 13.366 -5.577 -1.667 1.00 69.00 169 PRO A N 1
ATOM 1186 C CA . PRO A 1 169 ? 13.754 -5.063 -0.346 1.00 69.00 169 PRO A CA 1
ATOM 1187 C C . PRO A 1 169 ? 12.572 -4.894 0.624 1.00 69.00 169 PRO A C 1
ATOM 1189 O O . PRO A 1 169 ? 12.775 -4.582 1.798 1.00 69.00 169 PRO A O 1
ATOM 1192 N N . TRP A 1 170 ? 11.332 -5.081 0.167 1.00 72.69 170 TRP A N 1
ATOM 1193 C CA . TRP A 1 170 ? 10.130 -4.757 0.931 1.00 72.69 170 TRP A CA 1
ATOM 1194 C C . TRP A 1 170 ? 10.018 -5.453 2.299 1.00 72.69 170 TRP A C 1
ATOM 1196 O O . TRP A 1 170 ? 9.744 -4.741 3.267 1.00 72.69 170 TRP A O 1
ATOM 1206 N N . PRO A 1 171 ? 10.281 -6.769 2.457 1.00 76.06 171 PRO A N 1
ATOM 1207 C CA . PRO A 1 171 ? 10.234 -7.416 3.770 1.00 76.06 171 PRO A CA 1
ATOM 1208 C C . PRO A 1 171 ? 11.205 -6.787 4.772 1.00 76.06 171 PRO A C 1
ATOM 1210 O O . PRO A 1 171 ? 10.860 -6.615 5.939 1.00 76.06 171 PRO A O 1
ATOM 1213 N N . PHE A 1 172 ? 12.394 -6.388 4.312 1.00 81.75 172 PHE A N 1
ATOM 1214 C CA . PHE A 1 172 ? 13.403 -5.739 5.148 1.00 81.75 172 PHE A CA 1
ATOM 1215 C C . PHE A 1 172 ? 12.962 -4.338 5.559 1.00 81.75 172 PHE A C 1
ATOM 1217 O O . PHE A 1 172 ? 13.054 -3.986 6.732 1.00 81.75 172 PHE A O 1
ATOM 1224 N N . VAL A 1 173 ? 12.422 -3.554 4.620 1.00 81.88 173 VAL A N 1
ATOM 1225 C CA . VAL A 1 173 ? 11.877 -2.224 4.924 1.00 81.88 173 VAL A CA 1
ATOM 1226 C C . VAL A 1 173 ? 10.714 -2.334 5.910 1.00 81.88 173 VAL A C 1
ATOM 1228 O O . VAL A 1 173 ? 10.672 -1.584 6.883 1.00 81.88 173 VAL A O 1
ATOM 1231 N N . ALA A 1 174 ? 9.800 -3.285 5.704 1.00 83.38 174 ALA A N 1
ATOM 1232 C CA . ALA A 1 174 ? 8.699 -3.541 6.623 1.00 83.38 174 ALA A CA 1
ATOM 1233 C C . ALA A 1 174 ? 9.216 -3.942 8.010 1.00 83.38 174 ALA A C 1
ATOM 1235 O O . ALA A 1 174 ? 8.759 -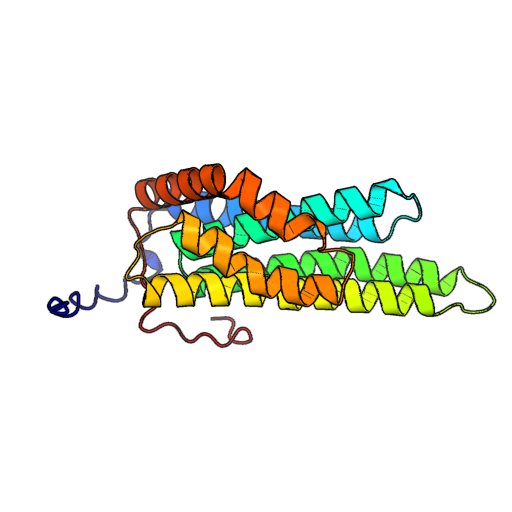3.383 9.000 1.00 83.38 174 ALA A O 1
ATOM 1236 N N . LEU A 1 175 ? 10.204 -4.836 8.100 1.00 87.88 175 LEU A N 1
ATOM 1237 C CA . LEU A 1 175 ? 10.804 -5.254 9.367 1.00 87.88 175 LEU A CA 1
ATOM 1238 C C . LEU A 1 175 ? 11.464 -4.089 10.116 1.00 87.88 175 LEU A C 1
ATOM 1240 O O . LEU A 1 175 ? 11.182 -3.878 11.296 1.00 87.88 175 LEU A O 1
ATOM 1244 N N . LEU A 1 176 ? 12.295 -3.310 9.422 1.00 90.00 176 LEU A N 1
ATOM 1245 C CA . LEU A 1 176 ? 13.039 -2.187 9.995 1.00 90.00 176 LEU A CA 1
ATOM 1246 C C . LEU A 1 176 ? 12.118 -1.042 10.421 1.00 90.00 176 LEU A C 1
ATOM 1248 O O . LEU A 1 176 ? 12.302 -0.445 11.481 1.00 90.00 176 LEU A O 1
ATOM 1252 N N . LEU A 1 177 ? 11.115 -0.726 9.600 1.00 91.44 177 LEU A N 1
ATOM 1253 C CA . LEU A 1 177 ? 10.260 0.439 9.806 1.00 91.44 177 LEU A CA 1
ATOM 1254 C C . LEU A 1 177 ? 8.924 0.112 10.481 1.00 91.44 177 LEU A C 1
ATOM 1256 O O . LEU A 1 177 ? 8.199 1.043 10.833 1.00 91.44 177 LEU A O 1
ATOM 1260 N N . ALA A 1 178 ? 8.576 -1.156 10.723 1.00 91.75 178 ALA A N 1
ATOM 1261 C CA . ALA A 1 178 ? 7.330 -1.519 11.405 1.00 91.75 178 ALA A CA 1
ATOM 1262 C C . ALA A 1 178 ? 7.168 -0.859 12.787 1.00 91.75 178 ALA A C 1
ATOM 1264 O O . ALA A 1 178 ? 6.066 -0.373 13.060 1.00 91.75 178 ALA A O 1
ATOM 1265 N N . PRO A 1 179 ? 8.198 -0.758 13.658 1.00 92.31 179 PRO A N 1
ATOM 1266 C CA . PRO A 1 179 ? 8.063 -0.049 14.932 1.00 92.31 179 PRO A CA 1
ATOM 1267 C C . PRO A 1 179 ? 7.700 1.430 14.741 1.00 92.31 179 PRO A C 1
ATOM 1269 O O . PRO A 1 179 ? 6.815 1.951 15.429 1.00 92.31 179 PRO A O 1
ATOM 1272 N N . LEU A 1 180 ? 8.333 2.087 13.762 1.00 94.25 180 LEU A N 1
ATOM 1273 C CA . LEU A 1 180 ? 8.076 3.482 13.410 1.00 94.25 180 LEU A CA 1
ATOM 1274 C C . LEU A 1 180 ? 6.674 3.658 12.812 1.00 94.25 180 LEU A C 1
ATOM 1276 O O . LEU A 1 180 ? 5.927 4.535 13.246 1.00 94.25 180 LEU A O 1
ATOM 1280 N N . GLY A 1 181 ? 6.281 2.793 11.876 1.00 93.38 181 GLY A N 1
ATOM 1281 C CA . GLY A 1 181 ? 4.941 2.769 11.293 1.00 93.38 181 GLY A CA 1
ATOM 1282 C C . GLY A 1 181 ? 3.865 2.551 12.356 1.00 93.38 181 GLY A C 1
ATOM 1283 O O . GLY A 1 181 ? 2.854 3.251 12.375 1.00 93.38 181 GLY A O 1
ATOM 1284 N N . ALA A 1 182 ? 4.120 1.664 13.320 1.00 93.31 182 ALA A N 1
ATOM 1285 C CA . ALA A 1 182 ? 3.218 1.426 14.435 1.00 93.31 182 ALA A CA 1
ATOM 1286 C C . ALA A 1 182 ? 3.089 2.659 15.348 1.00 93.31 182 ALA A C 1
ATOM 1288 O O . ALA A 1 182 ? 1.989 3.004 15.791 1.00 93.31 182 ALA A O 1
ATOM 1289 N N . ALA A 1 183 ? 4.196 3.355 15.624 1.00 94.50 183 ALA A N 1
ATOM 1290 C CA . ALA A 1 183 ? 4.180 4.608 16.375 1.00 94.50 183 ALA A CA 1
ATOM 1291 C C . ALA A 1 183 ? 3.409 5.712 15.631 1.00 94.50 183 ALA A C 1
ATOM 1293 O O . ALA A 1 183 ? 2.606 6.423 16.247 1.00 94.50 183 ALA A O 1
ATOM 1294 N N . LEU A 1 184 ? 3.599 5.814 14.312 1.00 95.00 184 LEU A N 1
ATOM 1295 C CA . LEU A 1 184 ? 2.901 6.764 13.452 1.00 95.00 184 LEU A CA 1
ATOM 1296 C C . LEU A 1 184 ? 1.392 6.493 13.421 1.00 95.00 184 LEU A C 1
ATOM 1298 O O . LEU A 1 184 ? 0.620 7.403 13.715 1.00 95.00 184 LEU A O 1
ATOM 1302 N N . ALA A 1 185 ? 0.962 5.253 13.172 1.00 94.25 185 ALA A N 1
ATOM 1303 C CA . ALA A 1 185 ? -0.453 4.870 13.193 1.00 94.25 185 ALA A CA 1
ATOM 1304 C C . ALA A 1 185 ? -1.107 5.187 14.547 1.00 94.25 185 ALA A C 1
ATOM 1306 O O . ALA A 1 185 ? -2.155 5.828 14.584 1.00 94.25 185 ALA A O 1
ATOM 1307 N N . ARG A 1 186 ? -0.458 4.857 15.676 1.00 94.25 186 ARG A N 1
ATOM 1308 C CA . ARG A 1 186 ? -0.963 5.234 17.012 1.00 94.25 186 ARG A CA 1
ATOM 1309 C C . ARG A 1 186 ? -1.111 6.748 17.175 1.00 94.25 186 ARG A C 1
ATOM 1311 O O . ARG A 1 186 ? -2.099 7.212 17.740 1.00 94.25 186 ARG A O 1
ATOM 1318 N N . ARG A 1 187 ? -0.143 7.534 16.692 1.00 94.06 187 ARG A N 1
ATOM 1319 C CA . ARG A 1 187 ? -0.203 9.004 16.739 1.00 94.06 187 ARG A CA 1
ATOM 1320 C C . ARG A 1 187 ? -1.354 9.549 15.893 1.00 94.06 187 ARG A C 1
ATOM 1322 O O . ARG A 1 187 ? -2.024 10.480 16.335 1.00 94.06 187 ARG A O 1
ATOM 1329 N N . LEU A 1 188 ? -1.577 8.985 14.708 1.00 93.44 188 LEU A N 1
ATOM 1330 C CA . LEU A 1 188 ? -2.661 9.386 13.812 1.00 93.44 188 LEU A CA 1
ATOM 1331 C C . LEU A 1 188 ? -4.027 9.060 14.409 1.00 93.44 188 LEU A C 1
ATOM 1333 O O . LEU A 1 188 ? -4.863 9.954 14.472 1.00 93.44 188 LEU A O 1
ATOM 1337 N N . LYS A 1 189 ? -4.211 7.851 14.950 1.00 92.31 189 LYS A N 1
ATOM 1338 C CA . LYS A 1 189 ? -5.442 7.453 15.649 1.00 92.31 189 LYS A CA 1
ATOM 1339 C C . LYS A 1 189 ? -5.774 8.387 16.810 1.00 92.31 189 LYS A C 1
ATOM 1341 O O . LYS A 1 189 ? -6.877 8.916 16.871 1.00 92.31 189 LYS A O 1
ATOM 1346 N N . ARG A 1 190 ? -4.792 8.692 17.674 1.00 92.06 190 ARG A N 1
ATOM 1347 C CA . ARG A 1 190 ? -4.971 9.646 18.788 1.00 92.06 190 ARG A CA 1
ATOM 1348 C C . ARG A 1 190 ? -5.368 11.046 18.320 1.00 92.06 190 ARG A C 1
ATOM 1350 O O . ARG A 1 190 ? -6.192 11.684 18.956 1.00 92.06 190 ARG A O 1
ATOM 1357 N N . ARG A 1 191 ? -4.781 11.529 17.221 1.00 91.00 191 ARG A N 1
ATOM 1358 C CA . ARG A 1 191 ? -5.098 12.854 16.659 1.00 91.00 191 ARG A CA 1
ATOM 1359 C C . ARG A 1 191 ? -6.447 12.900 15.955 1.00 91.00 191 ARG A C 1
ATOM 1361 O O . ARG A 1 191 ? -7.082 13.946 15.944 1.00 91.00 191 ARG A O 1
ATOM 1368 N N . ALA A 1 192 ? -6.833 11.806 15.312 1.00 87.94 192 ALA A N 1
ATOM 1369 C CA . ALA A 1 192 ? -8.072 11.726 14.561 1.00 87.94 192 ALA A CA 1
ATOM 1370 C C . ALA A 1 192 ? -9.269 11.354 15.450 1.00 87.94 192 ALA A C 1
ATOM 1372 O O . ALA A 1 192 ? -10.399 11.590 15.041 1.00 87.94 192 ALA A O 1
ATOM 1373 N N . GLY A 1 193 ? -9.025 10.800 16.645 1.00 89.25 193 GLY A N 1
ATOM 1374 C CA . GLY A 1 193 ? -10.074 10.338 17.554 1.00 89.25 193 GLY A CA 1
ATOM 1375 C C . GLY A 1 193 ? -10.848 9.135 17.010 1.00 89.25 193 GLY A C 1
ATOM 1376 O O . GLY A 1 193 ? -11.974 8.901 17.429 1.00 89.25 193 GLY A O 1
ATOM 1377 N N . VAL A 1 194 ? -10.270 8.398 16.054 1.00 87.75 194 VAL A N 1
ATOM 1378 C CA . VAL A 1 194 ? -10.916 7.269 15.373 1.00 87.75 194 VAL A CA 1
ATOM 1379 C C . VAL A 1 194 ? -9.985 6.058 15.330 1.00 87.75 194 VAL A C 1
ATOM 1381 O O . VAL A 1 194 ? -8.774 6.196 15.151 1.00 87.75 194 VAL A O 1
ATOM 1384 N N . ASP A 1 195 ? -10.564 4.866 15.477 1.00 89.88 195 ASP A N 1
ATOM 1385 C CA . ASP A 1 195 ? -9.908 3.581 15.213 1.00 89.88 195 ASP A CA 1
ATOM 1386 C C . ASP A 1 195 ? -10.921 2.618 14.566 1.00 89.88 195 ASP A C 1
ATOM 1388 O O . ASP A 1 195 ? -11.468 1.742 15.238 1.00 89.88 195 ASP A O 1
ATOM 1392 N N . PRO A 1 196 ? -11.249 2.812 13.276 1.00 87.94 196 PRO A N 1
ATOM 1393 C CA . PRO A 1 196 ? -12.339 2.080 12.642 1.00 87.94 196 PRO A CA 1
ATOM 1394 C C . PRO A 1 196 ? -11.990 0.596 12.507 1.00 87.94 196 PRO A C 1
ATOM 1396 O O . PRO A 1 196 ? -10.942 0.251 11.955 1.00 87.94 196 PRO A O 1
ATOM 1399 N N . LEU A 1 197 ? -12.867 -0.289 12.984 1.00 90.00 197 LEU A N 1
ATOM 1400 C CA . LEU A 1 197 ? -12.898 -1.669 12.506 1.00 90.00 197 LEU A CA 1
ATOM 1401 C C . LEU A 1 197 ? -13.841 -1.737 11.302 1.00 90.00 197 LEU A C 1
ATOM 1403 O O . LEU A 1 197 ? -15.025 -1.442 11.416 1.00 90.00 197 LEU A O 1
ATOM 1407 N N . ASP A 1 198 ? -13.288 -2.134 10.161 1.00 89.38 198 ASP A N 1
ATOM 1408 C CA . ASP A 1 198 ? -13.939 -2.239 8.850 1.00 89.38 198 ASP A CA 1
ATOM 1409 C C . ASP A 1 198 ? -14.925 -3.430 8.749 1.00 89.38 198 ASP A C 1
ATOM 1411 O O . ASP A 1 198 ? -14.849 -4.220 7.809 1.00 89.38 198 ASP A O 1
ATOM 1415 N N . TRP A 1 199 ? -15.804 -3.628 9.738 1.00 90.06 199 TRP A N 1
ATOM 1416 C CA . TRP A 1 199 ? -16.721 -4.780 9.772 1.00 90.06 199 TRP A CA 1
ATOM 1417 C C . TRP A 1 199 ? -17.684 -4.799 8.584 1.00 90.06 199 TRP A C 1
ATOM 1419 O O . TRP A 1 199 ? -17.874 -5.843 7.966 1.00 90.06 199 TRP A O 1
ATOM 1429 N N . ASP A 1 200 ? -18.226 -3.630 8.245 1.00 90.44 200 ASP A N 1
ATOM 1430 C CA . ASP A 1 200 ? -19.229 -3.453 7.191 1.00 90.44 200 ASP A CA 1
ATOM 1431 C C . ASP A 1 200 ? -18.617 -2.907 5.886 1.00 90.44 200 ASP A C 1
ATOM 1433 O O . ASP A 1 200 ? -19.323 -2.452 4.985 1.00 90.44 200 ASP A O 1
ATOM 1437 N N . THR A 1 201 ? -17.286 -2.908 5.779 1.00 92.56 201 THR A N 1
ATOM 1438 C CA . THR A 1 201 ? -16.590 -2.367 4.610 1.00 92.56 201 THR A CA 1
ATOM 1439 C C . THR A 1 201 ? -16.625 -3.377 3.466 1.00 92.56 201 THR A C 1
ATOM 1441 O O . THR A 1 201 ? -16.107 -4.488 3.580 1.00 92.56 201 THR A O 1
ATOM 1444 N N . ASP A 1 202 ? -17.170 -2.972 2.317 1.00 93.06 202 ASP A N 1
ATOM 1445 C CA . ASP A 1 202 ? -16.978 -3.700 1.062 1.00 93.06 202 ASP A CA 1
ATOM 1446 C C . ASP A 1 202 ? -15.499 -3.616 0.672 1.00 93.06 202 ASP A C 1
ATOM 1448 O O . ASP A 1 202 ? -14.953 -2.519 0.584 1.00 93.06 202 ASP A O 1
ATOM 1452 N N . PHE A 1 203 ? -14.835 -4.749 0.451 1.00 92.50 203 PHE A N 1
ATOM 1453 C CA . PHE A 1 203 ? -13.411 -4.811 0.116 1.00 92.50 203 PHE A CA 1
ATOM 1454 C C . PHE A 1 203 ? -13.117 -4.780 -1.391 1.00 92.50 203 PHE A C 1
ATOM 1456 O O . PHE A 1 203 ? -11.955 -4.903 -1.773 1.00 92.50 203 PHE A O 1
ATOM 1463 N N . ASN A 1 204 ? -14.122 -4.587 -2.248 1.00 92.12 204 ASN A N 1
ATOM 1464 C CA . ASN A 1 204 ? -13.926 -4.482 -3.689 1.00 92.12 204 ASN A CA 1
ATOM 1465 C C . ASN A 1 204 ? -13.075 -3.241 -4.038 1.00 92.12 204 ASN A C 1
ATOM 1467 O O . ASN A 1 204 ? -13.533 -2.111 -3.837 1.00 92.12 204 ASN A O 1
ATOM 1471 N N . PRO A 1 205 ? -11.856 -3.406 -4.588 1.00 88.19 205 PRO A N 1
ATOM 1472 C CA . PRO A 1 205 ? -10.964 -2.285 -4.878 1.00 88.19 205 PRO A CA 1
ATOM 1473 C C . PRO A 1 205 ? -11.494 -1.365 -5.986 1.00 88.19 205 PRO A C 1
ATOM 1475 O O . PRO A 1 205 ? -11.081 -0.209 -6.053 1.00 88.19 205 PRO A O 1
ATOM 1478 N N . LEU A 1 206 ? -12.411 -1.848 -6.832 1.00 89.88 206 LEU A N 1
ATOM 1479 C CA . LEU A 1 206 ? -12.946 -1.116 -7.984 1.00 89.88 206 LEU A CA 1
ATOM 1480 C C . LEU A 1 206 ? -14.045 -0.114 -7.608 1.00 89.88 206 LEU A C 1
ATOM 1482 O O . LEU A 1 206 ? -14.361 0.778 -8.390 1.00 89.88 206 LEU A O 1
ATOM 1486 N N . LEU A 1 207 ? -14.632 -0.233 -6.416 1.00 86.56 207 LEU A N 1
ATOM 1487 C CA . LEU A 1 207 ? -15.672 0.691 -5.975 1.00 86.56 207 LEU A CA 1
ATOM 1488 C C . LEU A 1 207 ? -15.042 1.994 -5.475 1.00 86.56 207 LEU A C 1
ATOM 1490 O O . LEU A 1 207 ? -14.457 2.020 -4.393 1.00 86.56 207 LEU A O 1
ATOM 1494 N N . VAL A 1 208 ? -15.193 3.080 -6.228 1.00 72.94 208 VAL A N 1
ATOM 1495 C CA . VAL A 1 208 ? -14.869 4.442 -5.780 1.00 72.94 208 VAL A CA 1
ATOM 1496 C C . VAL A 1 208 ? -16.183 5.095 -5.346 1.00 72.94 208 VAL A C 1
ATOM 1498 O O . VAL A 1 208 ? -17.033 5.376 -6.186 1.00 72.94 208 VAL A O 1
ATOM 1501 N N . ARG A 1 209 ? -16.392 5.252 -4.038 1.00 69.81 209 ARG A N 1
ATOM 1502 C CA . ARG A 1 209 ? -17.552 5.932 -3.443 1.00 69.81 209 ARG A CA 1
ATOM 1503 C C . ARG A 1 209 ? -17.071 7.002 -2.476 1.00 69.81 209 ARG A C 1
ATOM 1505 O O . ARG A 1 209 ? -15.981 6.793 -1.893 1.00 69.81 209 ARG A O 1
#

Sequence (209 aa):
MFRPGPPPSRVPNLSLGGLNGASSRAERRMGWAAAGLLAVAGVLRALPWAPGGALAAGLSALALLLLAVHTDAYGYARTRPVAWRGVAAHALTGVPVALAFALRSAPLDTSGVHAALLGTLGVLLGAFLVAFATAKLKLFLGGARLTVRLLLGALPGAALGAVMPALTPWPFVALLLAPLGAALARRLKRRAGVDPLDWDTDFNPLLVR

Organism: Deinococcus maricopensis (strain DSM 21211 / LMG 22137 / NRRL B-23946 / LB-34) (NCBI:txid709986)

Secondary structure (DSSP, 8-state):
---PPPPPP------GGGS-HHHHHHHHHHHHHHHHHHHHHHHHHTSSSHHHHHHHHHHHHHHHHHHHHHHHHH-HHHHHHHHHHHHHHHHHHHHHHHHHHHHH-SS--THHHHHHHHHHHHHHHHHHHHHHHHHHHHHHTTT--HHHHHHHHHHHHHHHHHHSGGGTTHHHHHHHHHHHHHHHHHHHHHHHT-----TT----TT---

Radius of gyration: 18.3 Å; Cα contacts (8 Å, |Δi|>4): 282; chains: 1; bounding box: 45×40×60 Å